Protein AF-W2PT93-F1 (afdb_monomer)

Organism: Phytophthora nicotianae (strain INRA-310) (NCBI:txid761204)

Foldseek 3Di:
DDDDPPPPPPQDQPFVDWDPPDQFIWTWTWGDPPQFIKTFTDTSNFTQWICTRVRAIEGRDPDPPDRYHQDDPDQVAASDWDDDPNFWIWGWHADPVPRDTDTQIAGPDVVVNPDDDDDDPDDDDQPPQPLADGGDDDPNDRNNDDPLLVCLCPDDPPDDDPPHDDDAPPVRHDPPPPDPPPPPPPPDDDD

Mean predicted aligned error: 13.54 Å

Sequence (191 aa):
MVYPPPSRNISIPAVVAGNILQNDDTSITASDNGYDGAIIMRTQNKLAMLISPQQRASVNTESSFAMVTVNSDDTSVPPLRLSYLDSFYFDTAFDAATGNVIFTPSCDYPIRNRSLASVFTKNFNVMNHDGSSVGLHLGGRVVTASATVLNYVDVPVGIAARRKALVLDDGLSMIAEHHRFKQHQRRGTAY

Nearest PDB structures (foldseek):
  1wth-assembly1_A  TM=2.783E-01  e=3.680E-01  Tequatrovirus T4
  1k28-assembly1_A  TM=3.047E-01  e=6.599E-01  Tequatrovirus T4

pLDDT: mean 78.47, std 13.34, range [44.91, 97.19]

Radius of gyration: 33.83 Å; Cα contacts (8 Å, |Δi|>4): 245; chains: 1; bounding box: 72×30×145 Å

Secondary structure (DSSP, 8-state):
-PPPPP-------EEEEE--SSS---EEEEEE-SS-EEEEEEETTEEEEEE-TTS-EEES----S-SEEE--SSTTS-SEEEEETTTEEEEEEE-TTT-PEEEEEEESSTTGGG------SS----TT--SSSSS-EETTEE--S-HHHHTTS---TT---TTSPPPP-TTS-------------------

Structure (mmCIF, N/CA/C/O backbone):
data_AF-W2PT93-F1
#
_entry.id   AF-W2PT93-F1
#
loop_
_atom_site.group_PDB
_atom_site.id
_atom_site.type_symbol
_atom_site.label_atom_id
_atom_site.label_alt_id
_atom_site.label_comp_id
_atom_site.label_asym_id
_atom_site.label_entity_id
_atom_site.label_seq_id
_atom_site.pdbx_PDB_ins_code
_atom_site.Cartn_x
_atom_site.Cartn_y
_atom_site.Cartn_z
_atom_site.occupancy
_atom_site.B_iso_or_equiv
_atom_site.auth_seq_id
_atom_site.auth_comp_id
_atom_site.auth_asym_id
_atom_site.auth_atom_id
_atom_site.pdbx_PDB_model_num
ATOM 1 N N . MET A 1 1 ? 13.702 5.965 -72.012 1.00 50.38 1 MET A N 1
ATOM 2 C CA . MET A 1 1 ? 12.926 5.865 -70.759 1.00 50.38 1 MET A CA 1
ATOM 3 C C . MET A 1 1 ? 13.893 5.442 -69.671 1.00 50.38 1 MET A C 1
ATOM 5 O O . MET A 1 1 ? 14.434 4.349 -69.758 1.00 50.38 1 MET A O 1
ATOM 9 N N . VAL A 1 2 ? 14.222 6.344 -68.747 1.00 54.69 2 VAL A N 1
ATOM 10 C CA . VAL A 1 2 ? 15.145 6.059 -67.638 1.00 54.69 2 VAL A CA 1
ATOM 11 C C . VAL A 1 2 ? 14.337 5.364 -66.545 1.00 54.69 2 VAL A C 1
ATOM 13 O O . VAL A 1 2 ? 13.311 5.889 -66.121 1.00 54.69 2 VAL A O 1
ATOM 16 N N . TYR A 1 3 ? 14.751 4.159 -66.160 1.00 61.00 3 TYR A N 1
ATOM 17 C CA . TYR A 1 3 ? 14.099 3.383 -65.105 1.00 61.00 3 TYR A CA 1
ATOM 18 C C . TYR A 1 3 ? 14.308 4.104 -63.762 1.00 61.00 3 TYR A C 1
ATOM 20 O O . TYR A 1 3 ? 15.451 4.475 -63.472 1.00 61.00 3 TYR A O 1
ATOM 28 N N . PRO A 1 4 ? 13.269 4.339 -62.940 1.00 69.31 4 PRO A N 1
ATOM 29 C CA . PRO A 1 4 ? 13.482 4.908 -61.618 1.00 69.31 4 PRO A CA 1
ATOM 30 C C . PRO A 1 4 ? 14.276 3.902 -60.770 1.00 69.31 4 PRO A C 1
ATOM 32 O O . PRO A 1 4 ? 14.030 2.695 -60.867 1.00 69.31 4 PRO A O 1
ATOM 35 N N . PRO A 1 5 ? 15.246 4.351 -59.956 1.00 65.88 5 PRO A N 1
ATOM 36 C CA . PRO A 1 5 ? 15.952 3.441 -59.071 1.00 65.88 5 PRO A CA 1
ATOM 37 C C . PRO A 1 5 ? 14.940 2.784 -58.116 1.00 65.88 5 PRO A C 1
ATOM 39 O O . PRO A 1 5 ? 14.054 3.474 -57.606 1.00 65.88 5 PRO A O 1
ATOM 42 N N . PRO A 1 6 ? 15.035 1.464 -57.868 1.00 59.59 6 PRO A N 1
ATOM 43 C CA . PRO A 1 6 ? 14.189 0.812 -56.879 1.00 59.59 6 PRO A CA 1
ATOM 44 C C . PRO A 1 6 ? 14.422 1.473 -55.519 1.00 59.59 6 PRO A C 1
ATOM 46 O O . PRO A 1 6 ? 15.572 1.704 -55.135 1.00 59.59 6 PRO A O 1
ATOM 49 N N . SER A 1 7 ? 13.338 1.771 -54.798 1.00 55.62 7 SER A N 1
ATOM 50 C CA . SER A 1 7 ? 13.382 2.259 -53.420 1.00 55.62 7 SER A CA 1
ATOM 51 C C . SER A 1 7 ? 14.044 1.194 -52.549 1.00 55.62 7 SER A C 1
ATOM 53 O O . SER A 1 7 ? 13.406 0.267 -52.049 1.00 55.62 7 SER A O 1
ATOM 55 N N . ARG A 1 8 ? 15.366 1.281 -52.419 1.00 47.00 8 ARG A N 1
ATOM 56 C CA . ARG A 1 8 ? 16.101 0.500 -51.438 1.00 47.00 8 ARG A CA 1
ATOM 57 C C . ARG A 1 8 ? 15.806 1.138 -50.094 1.00 47.00 8 ARG A C 1
ATOM 59 O O . ARG A 1 8 ? 16.365 2.184 -49.781 1.00 47.00 8 ARG A O 1
ATOM 66 N N . ASN A 1 9 ? 14.924 0.511 -49.323 1.00 47.66 9 ASN A N 1
ATOM 67 C CA . ASN A 1 9 ? 14.842 0.765 -47.894 1.00 47.66 9 ASN A CA 1
ATOM 68 C C . ASN A 1 9 ? 16.220 0.430 -47.321 1.00 47.66 9 ASN A C 1
ATOM 70 O O . ASN A 1 9 ? 16.585 -0.740 -47.198 1.00 47.66 9 ASN A O 1
ATOM 74 N N . ILE A 1 10 ? 17.027 1.454 -47.055 1.00 44.91 10 ILE A N 1
ATOM 75 C CA . ILE A 1 10 ? 18.268 1.277 -46.317 1.00 44.91 10 ILE A CA 1
ATOM 76 C C . ILE A 1 10 ? 17.843 1.095 -44.859 1.00 44.91 10 ILE A C 1
ATOM 78 O O . ILE A 1 10 ? 17.641 2.070 -44.143 1.00 44.91 10 ILE A O 1
ATOM 82 N N . SER A 1 11 ? 17.670 -0.153 -44.423 1.00 50.09 11 SER A N 1
ATOM 83 C CA . SER A 1 11 ? 17.644 -0.466 -42.994 1.00 50.09 11 SER A CA 1
ATOM 84 C C . SER A 1 11 ? 19.086 -0.377 -42.503 1.00 50.09 11 SER A C 1
ATOM 86 O O . SER A 1 11 ? 19.840 -1.345 -42.553 1.00 50.09 11 SER A O 1
ATOM 88 N N . ILE A 1 12 ? 19.516 0.830 -42.136 1.00 54.28 12 ILE A N 1
ATOM 89 C CA . ILE A 1 12 ? 20.689 0.983 -41.279 1.00 54.28 12 ILE A CA 1
ATOM 90 C C . ILE A 1 12 ? 20.161 0.649 -39.884 1.00 54.28 12 ILE A C 1
ATOM 92 O O . ILE A 1 12 ? 19.260 1.355 -39.427 1.00 54.28 12 ILE A O 1
ATOM 96 N N . PRO A 1 13 ? 20.651 -0.391 -39.187 1.00 54.59 13 PRO A N 1
ATOM 97 C CA . PRO A 1 13 ? 20.416 -0.468 -37.758 1.00 54.59 13 PRO A CA 1
ATOM 98 C C . PRO A 1 13 ? 21.050 0.799 -37.186 1.00 54.59 13 PRO A C 1
ATOM 100 O O . PRO A 1 13 ? 22.274 0.922 -37.192 1.00 54.59 13 PRO A O 1
ATOM 103 N N . ALA A 1 14 ? 20.252 1.786 -36.776 1.00 60.72 14 ALA A N 1
ATOM 104 C CA . ALA A 1 14 ? 20.777 2.986 -36.144 1.00 60.72 14 ALA A CA 1
ATOM 105 C C . ALA A 1 14 ? 21.179 2.624 -34.706 1.00 60.72 14 ALA A C 1
ATOM 107 O O . ALA A 1 14 ? 20.538 3.010 -33.730 1.00 60.72 14 ALA A O 1
ATOM 108 N N . VAL A 1 15 ? 22.231 1.810 -34.5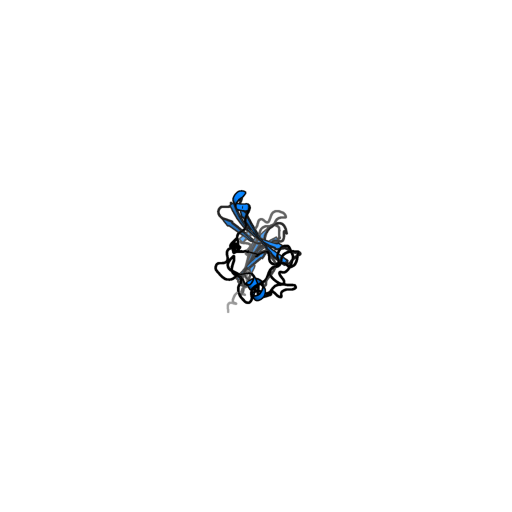79 1.00 62.72 15 VAL A N 1
ATOM 109 C CA . VAL A 1 15 ? 23.019 1.701 -33.354 1.00 62.72 15 VAL A CA 1
ATOM 110 C C . VAL A 1 15 ? 23.755 3.029 -33.247 1.00 62.72 15 VAL A C 1
ATOM 112 O O . VAL A 1 15 ? 24.710 3.282 -33.977 1.00 62.72 15 VAL A O 1
ATOM 115 N N . VAL A 1 16 ? 23.245 3.918 -32.399 1.00 65.88 16 VAL A N 1
ATOM 116 C CA . VAL A 1 16 ? 23.754 5.292 -32.273 1.00 65.88 16 VAL A CA 1
ATOM 117 C C . VAL A 1 16 ? 25.065 5.306 -31.473 1.00 65.88 16 VAL A C 1
ATOM 119 O O . VAL A 1 16 ? 25.931 6.135 -31.734 1.00 65.88 16 VAL A O 1
ATOM 122 N N . ALA A 1 17 ? 25.246 4.351 -30.550 1.00 62.81 17 ALA A N 1
ATOM 123 C CA . ALA A 1 17 ? 26.509 4.048 -29.876 1.00 62.81 17 ALA A CA 1
ATOM 124 C C . ALA A 1 17 ? 26.458 2.643 -29.237 1.00 62.81 17 ALA A C 1
ATOM 126 O O . ALA A 1 17 ? 25.437 2.255 -28.662 1.00 62.81 17 ALA A O 1
ATOM 127 N N . GLY A 1 18 ? 27.560 1.893 -29.307 1.00 58.81 18 GLY A N 1
ATOM 128 C CA . GLY A 1 18 ? 27.730 0.617 -28.608 1.00 58.81 18 GLY A CA 1
ATOM 129 C C . GLY A 1 18 ? 29.209 0.258 -28.478 1.00 58.81 18 GLY A C 1
ATOM 130 O O . GLY A 1 18 ? 29.973 0.436 -29.426 1.00 58.81 18 GLY A O 1
ATOM 131 N N . ASN A 1 19 ? 29.620 -0.218 -27.302 1.00 59.47 19 ASN A N 1
ATOM 132 C CA . ASN A 1 19 ? 30.928 -0.846 -27.134 1.00 59.47 19 ASN A CA 1
ATOM 133 C C . ASN A 1 19 ? 30.785 -2.318 -27.544 1.00 59.47 19 ASN A C 1
ATOM 135 O O . ASN A 1 19 ? 30.071 -3.058 -26.881 1.00 59.47 19 ASN A O 1
ATOM 139 N N . ILE A 1 20 ? 31.415 -2.699 -28.658 1.00 57.56 20 ILE A N 1
ATOM 140 C CA . ILE A 1 20 ? 31.338 -4.044 -29.268 1.00 57.56 20 ILE A CA 1
ATOM 141 C C . ILE A 1 20 ? 32.440 -4.972 -28.699 1.00 57.56 20 ILE A C 1
ATOM 143 O O . ILE A 1 20 ? 32.587 -6.124 -29.104 1.00 57.56 20 ILE A O 1
ATOM 147 N N . LEU A 1 21 ? 33.273 -4.479 -27.774 1.00 59.06 21 LEU A N 1
ATOM 148 C CA . LEU A 1 21 ? 34.365 -5.253 -27.188 1.00 59.06 21 LEU A CA 1
ATOM 149 C C . LEU A 1 21 ? 33.968 -5.843 -25.824 1.00 59.06 21 LEU A C 1
ATOM 151 O O . LEU A 1 21 ? 34.041 -5.166 -24.804 1.00 59.06 21 LEU A O 1
ATOM 155 N N . GLN A 1 22 ? 33.685 -7.152 -25.869 1.00 53.12 22 GLN A N 1
ATOM 156 C CA . GLN A 1 22 ? 33.674 -8.163 -24.797 1.00 53.12 22 GLN A CA 1
ATOM 157 C C . GLN A 1 22 ? 32.457 -8.204 -23.848 1.00 53.12 22 GLN A C 1
ATOM 159 O O . GLN A 1 22 ? 32.363 -7.430 -22.907 1.00 53.12 22 GLN A O 1
ATOM 164 N N . ASN A 1 23 ? 31.624 -9.240 -24.043 1.00 55.03 23 ASN A N 1
ATOM 165 C CA . ASN A 1 23 ? 30.719 -9.935 -23.103 1.00 55.03 23 ASN A CA 1
ATOM 166 C C . ASN A 1 23 ? 29.672 -9.140 -22.287 1.00 55.03 23 ASN A C 1
ATOM 168 O O . ASN A 1 23 ? 28.773 -9.776 -21.742 1.00 55.03 23 ASN A O 1
ATOM 172 N N . ASP A 1 24 ? 29.709 -7.808 -22.265 1.00 55.12 24 ASP A N 1
ATOM 173 C CA . ASP A 1 24 ? 28.814 -6.928 -21.495 1.00 55.12 24 ASP A CA 1
ATOM 174 C C . ASP A 1 24 ? 28.162 -5.840 -22.378 1.00 55.12 24 ASP A C 1
ATOM 176 O O . ASP A 1 24 ? 27.981 -4.690 -21.961 1.00 55.12 24 ASP A O 1
ATOM 180 N N . ASP A 1 25 ? 27.812 -6.190 -23.620 1.00 69.62 25 ASP A N 1
ATOM 181 C CA . ASP A 1 25 ? 27.408 -5.240 -24.663 1.00 69.62 25 ASP A CA 1
ATOM 182 C C . ASP A 1 25 ? 26.272 -4.309 -24.199 1.00 69.62 25 ASP A C 1
ATOM 184 O O . ASP A 1 25 ? 25.106 -4.690 -24.030 1.00 69.62 25 ASP A O 1
ATOM 188 N N . THR A 1 26 ? 26.646 -3.048 -23.984 1.00 78.69 26 THR A N 1
ATOM 189 C CA . THR A 1 26 ? 25.732 -1.935 -23.744 1.00 78.69 26 THR A CA 1
ATOM 190 C C . THR A 1 26 ? 25.486 -1.248 -25.078 1.00 78.69 26 THR A C 1
ATOM 192 O O . THR A 1 26 ? 26.433 -0.854 -25.762 1.00 78.69 26 THR A O 1
ATOM 195 N N . SER A 1 27 ? 24.223 -1.122 -25.476 1.00 80.62 27 SER A N 1
ATOM 196 C CA . SER A 1 27 ? 23.854 -0.556 -26.777 1.00 80.62 27 SER A CA 1
ATOM 197 C C . SER A 1 27 ? 22.654 0.368 -26.661 1.00 80.62 27 SER A C 1
ATOM 199 O O . SER A 1 27 ? 21.740 0.109 -25.880 1.00 80.62 27 SER A O 1
ATOM 201 N N . ILE A 1 28 ? 22.655 1.431 -27.468 1.00 84.19 28 ILE A N 1
ATOM 202 C CA . ILE A 1 28 ? 21.491 2.286 -27.710 1.00 84.19 28 ILE A CA 1
ATOM 203 C C . ILE A 1 28 ? 21.143 2.172 -29.192 1.00 84.19 28 ILE A C 1
ATOM 205 O O . ILE A 1 28 ? 21.944 2.522 -30.060 1.00 84.19 28 ILE A O 1
ATOM 209 N N . THR A 1 29 ? 19.946 1.672 -29.481 1.00 81.81 29 THR A N 1
ATOM 210 C CA . THR A 1 29 ? 19.442 1.469 -30.840 1.00 81.81 29 THR A CA 1
ATOM 211 C C . THR A 1 29 ? 18.158 2.256 -31.023 1.00 81.81 29 THR A C 1
ATOM 213 O O . THR A 1 29 ? 17.208 2.065 -30.268 1.00 81.81 29 THR A O 1
ATOM 216 N N . ALA A 1 30 ? 18.106 3.107 -32.042 1.00 82.81 30 ALA A N 1
ATOM 217 C CA . ALA A 1 30 ? 16.841 3.584 -32.579 1.00 82.81 30 ALA A CA 1
ATOM 218 C C . ALA A 1 30 ? 16.461 2.659 -33.743 1.00 82.81 30 ALA A C 1
ATOM 220 O O . ALA A 1 30 ? 17.215 2.510 -34.702 1.00 82.81 30 ALA A O 1
ATOM 221 N N . SER A 1 31 ? 15.329 1.976 -33.641 1.00 79.00 31 SER A N 1
ATOM 222 C CA . SER A 1 31 ? 14.779 1.160 -34.721 1.00 79.00 31 SER A CA 1
ATOM 223 C C . SER A 1 31 ? 13.617 1.924 -35.318 1.00 79.00 31 SER A C 1
ATOM 225 O O . SER A 1 31 ? 12.713 2.298 -34.589 1.00 79.00 31 SER A O 1
ATOM 227 N N . ASP A 1 32 ? 13.636 2.156 -36.621 1.00 75.94 32 ASP A N 1
ATOM 228 C CA . ASP A 1 32 ? 12.493 2.676 -37.364 1.00 75.94 32 ASP A CA 1
ATOM 229 C C . ASP A 1 32 ? 12.104 1.626 -38.406 1.00 75.94 32 ASP A C 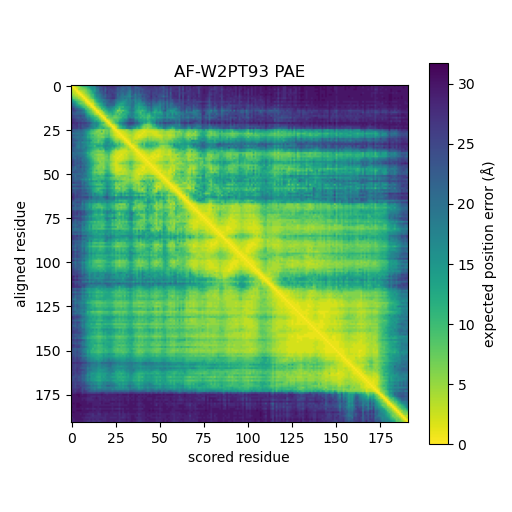1
ATOM 231 O O . ASP A 1 32 ? 12.926 1.247 -39.244 1.00 75.94 32 ASP A O 1
ATOM 235 N N . ASN A 1 33 ? 10.875 1.114 -38.316 1.00 70.75 33 ASN A N 1
ATOM 236 C CA . ASN A 1 33 ? 10.343 0.126 -39.257 1.00 70.75 33 ASN A CA 1
ATOM 237 C C . ASN A 1 33 ? 9.315 0.743 -40.226 1.00 70.75 33 ASN A C 1
ATOM 239 O O . ASN A 1 33 ? 8.538 0.020 -40.848 1.00 70.75 33 ASN A O 1
ATOM 243 N N . GLY A 1 34 ? 9.299 2.074 -40.365 1.00 68.56 34 GLY A N 1
ATOM 244 C CA . GLY A 1 34 ? 8.543 2.824 -41.372 1.00 68.56 34 GLY A CA 1
ATOM 245 C C . GLY A 1 34 ? 7.150 3.293 -40.942 1.00 68.56 34 GLY A C 1
ATOM 246 O O . GLY A 1 34 ? 6.663 4.283 -41.481 1.00 68.56 34 GLY A O 1
ATOM 247 N N . TYR A 1 35 ? 6.520 2.621 -39.974 1.00 59.16 35 TYR A N 1
ATOM 248 C CA . TYR A 1 35 ? 5.253 3.057 -39.358 1.00 59.16 35 TYR A CA 1
ATOM 249 C C . TYR A 1 35 ? 5.395 3.358 -37.873 1.00 59.16 35 TYR A C 1
ATOM 251 O O . TYR A 1 35 ? 4.762 4.285 -37.380 1.00 59.16 35 TYR A O 1
ATOM 259 N N . ASP A 1 36 ? 6.272 2.622 -37.198 1.00 66.75 36 ASP A N 1
ATOM 260 C CA . ASP A 1 36 ? 6.572 2.825 -35.800 1.00 66.75 36 ASP A CA 1
ATOM 261 C C . ASP A 1 36 ? 8.074 2.683 -35.544 1.00 66.75 36 ASP A C 1
ATOM 263 O O . ASP A 1 36 ? 8.754 1.853 -36.164 1.00 66.75 36 ASP A O 1
ATOM 267 N N . GLY A 1 37 ? 8.568 3.463 -34.582 1.00 73.50 37 GLY A N 1
ATOM 268 C CA . GLY A 1 37 ? 9.952 3.424 -34.137 1.00 73.50 37 GLY A CA 1
ATOM 269 C C . GLY A 1 37 ? 10.092 3.067 -32.659 1.00 73.50 37 GLY A C 1
ATOM 270 O O . GLY A 1 37 ? 9.247 3.418 -31.839 1.00 73.50 37 GLY A O 1
ATOM 271 N N . ALA A 1 38 ? 11.174 2.372 -32.320 1.00 79.81 38 ALA A N 1
ATOM 272 C CA . ALA A 1 38 ? 11.572 2.061 -30.958 1.00 79.81 38 ALA A CA 1
ATOM 273 C C . ALA A 1 38 ? 12.896 2.745 -30.609 1.00 79.81 38 ALA A C 1
ATOM 275 O O . ALA A 1 38 ? 13.795 2.810 -31.444 1.00 79.81 38 ALA A O 1
ATOM 276 N N . ILE A 1 39 ? 13.068 3.153 -29.357 1.00 85.06 39 ILE A N 1
ATOM 277 C CA . ILE A 1 39 ? 14.395 3.404 -28.780 1.00 85.06 39 ILE A CA 1
ATOM 278 C C . ILE A 1 39 ? 14.657 2.298 -27.770 1.00 85.06 39 ILE A C 1
ATOM 280 O O . ILE A 1 39 ? 13.852 2.075 -26.873 1.00 85.06 39 ILE A O 1
ATOM 284 N N . ILE A 1 40 ? 15.774 1.599 -27.918 1.00 82.19 40 ILE A N 1
ATOM 285 C CA . ILE A 1 40 ? 16.136 0.439 -27.110 1.00 82.19 40 ILE A CA 1
ATOM 286 C C . ILE A 1 40 ? 17.498 0.706 -26.491 1.00 82.19 40 ILE A C 1
ATOM 288 O O . ILE A 1 40 ? 18.454 0.987 -27.209 1.00 82.19 40 ILE A O 1
ATOM 292 N N . MET A 1 41 ? 17.594 0.577 -25.174 1.00 84.38 41 MET A N 1
ATOM 293 C CA . MET A 1 41 ? 18.847 0.580 -24.435 1.00 84.38 41 MET A CA 1
ATOM 294 C C . MET A 1 41 ? 19.021 -0.765 -23.745 1.00 84.38 41 MET A C 1
ATOM 296 O O . MET A 1 41 ? 18.123 -1.235 -23.041 1.00 84.38 41 MET A O 1
ATOM 300 N N . ARG A 1 42 ? 20.180 -1.382 -23.941 1.00 80.62 42 ARG A N 1
ATOM 301 C CA . ARG A 1 42 ? 20.573 -2.621 -23.267 1.00 80.62 42 ARG A CA 1
ATOM 302 C C . ARG A 1 42 ? 21.830 -2.386 -22.454 1.00 80.62 42 ARG A C 1
ATOM 304 O O . ARG A 1 42 ? 22.677 -1.612 -22.883 1.00 80.62 42 ARG A O 1
ATOM 311 N N . THR A 1 43 ? 21.957 -3.090 -21.339 1.00 83.25 43 THR A N 1
ATOM 312 C CA . THR A 1 43 ? 23.171 -3.171 -20.516 1.00 83.25 43 THR A CA 1
ATOM 313 C C . THR A 1 43 ? 23.421 -4.641 -20.221 1.00 83.25 43 THR A C 1
ATOM 315 O O . THR A 1 43 ? 22.491 -5.323 -19.789 1.00 83.25 43 THR A O 1
ATOM 318 N N . GLN A 1 44 ? 24.631 -5.150 -20.464 1.00 81.00 44 GLN A N 1
ATOM 319 C CA . GLN A 1 44 ? 24.949 -6.573 -20.254 1.00 81.00 44 GLN A CA 1
ATOM 320 C C . GLN A 1 44 ? 23.955 -7.517 -20.966 1.00 81.00 44 GLN A C 1
ATOM 322 O O . GLN A 1 44 ? 23.490 -8.503 -20.397 1.00 81.00 44 GLN A O 1
ATOM 327 N N . ASN A 1 45 ? 23.547 -7.171 -22.194 1.00 74.62 45 ASN A N 1
ATOM 328 C CA . ASN A 1 45 ? 22.508 -7.862 -22.976 1.00 74.62 45 ASN A CA 1
ATOM 329 C C . ASN A 1 45 ? 21.078 -7.891 -22.387 1.00 74.62 45 ASN A C 1
ATOM 331 O O . ASN A 1 45 ? 20.155 -8.327 -23.084 1.00 74.62 45 ASN A O 1
ATOM 335 N N . LYS A 1 46 ? 20.848 -7.366 -21.178 1.00 77.50 46 LYS A N 1
ATOM 336 C CA . LYS A 1 46 ? 19.513 -7.195 -20.585 1.00 77.50 46 LYS A CA 1
ATOM 337 C C . LYS A 1 46 ? 18.864 -5.889 -21.039 1.00 77.50 46 LYS A C 1
ATOM 339 O O . LYS A 1 46 ? 19.554 -4.915 -21.347 1.00 77.50 46 LYS A O 1
ATOM 344 N N . LEU A 1 47 ? 17.533 -5.865 -21.103 1.00 77.81 47 LEU A N 1
ATOM 345 C CA . LEU A 1 47 ? 16.785 -4.660 -21.450 1.00 77.81 47 LEU A CA 1
ATOM 346 C C . LEU A 1 47 ? 16.856 -3.651 -20.298 1.00 77.81 47 LEU A C 1
ATOM 348 O O . LEU A 1 47 ? 16.303 -3.892 -19.234 1.00 77.81 47 LEU A O 1
ATOM 352 N N . ALA A 1 48 ? 17.483 -2.501 -20.533 1.00 80.56 48 ALA A N 1
ATOM 353 C CA . ALA A 1 48 ? 17.514 -1.412 -19.563 1.00 80.56 48 ALA A CA 1
ATOM 354 C C . ALA A 1 48 ? 16.338 -0.453 -19.786 1.00 80.56 48 ALA A C 1
ATOM 356 O O . ALA A 1 48 ? 15.626 -0.121 -18.844 1.00 80.56 48 ALA A O 1
ATOM 357 N N . MET A 1 49 ? 16.093 -0.049 -21.037 1.00 84.00 49 MET A N 1
ATOM 358 C CA . MET A 1 49 ? 15.015 0.876 -21.398 1.00 84.00 49 MET A CA 1
ATOM 359 C C . MET A 1 49 ? 14.476 0.583 -22.802 1.00 84.00 49 MET A C 1
ATOM 361 O O . MET A 1 49 ? 15.244 0.384 -23.738 1.00 84.00 49 MET A O 1
ATOM 365 N N . LEU A 1 50 ? 13.156 0.600 -22.965 1.00 77.75 50 LEU A N 1
ATOM 366 C CA . LEU A 1 50 ? 12.454 0.503 -24.242 1.00 77.75 50 LEU A CA 1
ATOM 367 C C . LEU A 1 50 ? 11.434 1.636 -24.334 1.00 77.75 50 LEU A C 1
ATOM 369 O O . LEU A 1 50 ? 10.487 1.676 -23.555 1.00 77.75 50 LEU A O 1
ATOM 373 N N . ILE A 1 51 ? 11.580 2.513 -25.321 1.00 81.94 51 ILE A N 1
ATOM 374 C CA . ILE A 1 51 ? 10.465 3.308 -25.832 1.00 81.94 51 ILE A CA 1
ATOM 375 C C . ILE A 1 51 ? 9.925 2.540 -27.023 1.00 81.94 51 ILE A C 1
ATOM 377 O O . ILE A 1 51 ? 10.607 2.417 -28.034 1.00 81.94 51 ILE A O 1
ATOM 381 N N . SER A 1 52 ? 8.740 1.967 -26.879 1.00 77.62 52 SER A N 1
ATOM 382 C CA . SER A 1 52 ? 8.124 1.169 -27.936 1.00 77.62 52 SER A CA 1
ATOM 383 C C . SER A 1 52 ? 7.493 2.047 -29.027 1.00 77.62 52 SER A C 1
ATOM 385 O O . SER A 1 52 ? 7.108 3.188 -28.751 1.00 77.62 52 SER A O 1
ATOM 387 N N . PRO A 1 53 ? 7.281 1.472 -30.221 1.00 73.94 53 PRO A N 1
ATOM 388 C CA . PRO A 1 53 ? 6.342 1.923 -31.244 1.00 73.94 53 PRO A CA 1
ATOM 389 C C . PRO A 1 53 ? 5.070 2.618 -30.751 1.00 73.94 53 PRO A C 1
ATOM 391 O O . PRO A 1 53 ? 4.669 3.653 -31.270 1.00 73.94 53 PRO A O 1
ATOM 394 N N . GLN A 1 54 ? 4.455 2.094 -29.692 1.00 76.88 54 GLN A N 1
ATOM 395 C CA . GLN A 1 54 ? 3.202 2.607 -29.143 1.00 76.88 54 GLN A CA 1
ATOM 396 C C . GLN A 1 54 ? 3.405 3.735 -28.112 1.00 76.88 54 GLN A C 1
ATOM 398 O O . GLN A 1 54 ? 2.537 3.945 -27.264 1.00 76.88 54 GLN A O 1
ATOM 403 N N . GLN A 1 55 ? 4.548 4.434 -28.152 1.00 66.06 55 GLN A N 1
ATOM 404 C CA . GLN A 1 55 ? 4.933 5.520 -27.236 1.00 66.06 55 GLN A CA 1
ATOM 405 C C . GLN A 1 55 ? 4.976 5.110 -25.753 1.00 66.06 55 GLN A C 1
ATOM 407 O O . GLN A 1 55 ? 4.719 5.920 -24.863 1.00 66.06 55 GLN A O 1
ATOM 412 N N . ARG A 1 56 ? 5.295 3.844 -25.464 1.00 74.62 56 ARG A N 1
ATOM 413 C CA . ARG A 1 56 ? 5.351 3.313 -24.086 1.00 74.62 56 ARG A CA 1
ATOM 414 C C . ARG A 1 56 ? 6.786 3.234 -23.609 1.00 74.62 56 ARG A C 1
ATOM 416 O O . ARG A 1 56 ? 7.610 2.702 -24.349 1.00 74.62 56 ARG A O 1
ATOM 423 N N . ALA A 1 57 ? 7.061 3.702 -22.396 1.00 79.38 57 ALA A N 1
ATOM 424 C CA . ALA A 1 57 ? 8.391 3.694 -21.792 1.00 79.38 57 ALA A CA 1
ATOM 425 C C . ALA A 1 57 ? 8.491 2.583 -20.739 1.00 79.38 57 ALA A C 1
ATOM 427 O O . ALA A 1 57 ? 7.925 2.672 -19.653 1.00 79.38 57 ALA A O 1
ATOM 428 N N . SER A 1 58 ? 9.202 1.516 -21.072 1.00 72.19 58 SER A N 1
ATOM 429 C CA . SER A 1 58 ? 9.475 0.394 -20.176 1.00 72.19 58 SER A CA 1
ATOM 430 C C . SER A 1 58 ? 10.925 0.457 -19.709 1.00 72.19 58 SER A C 1
ATOM 432 O O . SER A 1 58 ? 11.818 0.702 -20.515 1.00 72.19 58 SER A O 1
ATOM 434 N N . VAL A 1 59 ? 11.168 0.245 -18.419 1.00 78.31 59 VAL A N 1
ATOM 435 C CA . VAL A 1 59 ? 12.498 0.165 -17.807 1.00 78.31 59 VAL A CA 1
ATOM 436 C C . VAL A 1 59 ? 12.587 -1.171 -17.080 1.00 78.31 59 VAL A C 1
ATOM 438 O O . VAL A 1 59 ? 11.744 -1.475 -16.234 1.00 78.31 59 VAL A O 1
ATOM 441 N N . ASN A 1 60 ? 13.591 -1.969 -17.446 1.00 73.62 60 ASN A N 1
ATOM 442 C CA . ASN A 1 60 ? 13.854 -3.297 -16.883 1.00 73.62 60 ASN A CA 1
ATOM 443 C C . ASN A 1 60 ? 12.668 -4.298 -16.959 1.00 73.62 60 ASN A C 1
ATOM 445 O O . ASN A 1 60 ? 12.419 -5.069 -16.032 1.00 73.62 60 ASN A O 1
ATOM 449 N N . THR A 1 61 ? 11.873 -4.273 -18.037 1.00 68.94 61 THR A N 1
ATOM 450 C CA . THR A 1 61 ? 10.713 -5.173 -18.233 1.00 68.94 61 THR A CA 1
ATOM 451 C C . THR A 1 61 ? 10.353 -5.380 -19.701 1.00 68.94 61 THR A C 1
ATOM 453 O O . THR A 1 61 ? 10.406 -4.444 -20.496 1.00 68.94 61 THR A O 1
ATOM 456 N N . GLU A 1 62 ? 9.918 -6.598 -20.037 1.00 65.56 62 GLU A N 1
ATOM 457 C CA . GLU A 1 62 ? 9.414 -6.987 -21.364 1.00 65.56 62 GLU A CA 1
ATOM 458 C C . GLU A 1 62 ? 7.893 -6.765 -21.552 1.00 65.56 62 GLU A C 1
ATOM 460 O O . GLU A 1 62 ? 7.355 -7.055 -22.623 1.00 65.56 62 GLU A O 1
ATOM 465 N N . SER A 1 63 ? 7.163 -6.297 -20.529 1.00 66.00 63 SER A N 1
ATOM 466 C CA . SER A 1 63 ? 5.696 -6.190 -20.594 1.00 66.00 63 SER A CA 1
ATOM 467 C C . SER A 1 63 ? 5.242 -5.109 -21.575 1.00 66.00 63 SER A C 1
ATOM 469 O O . SER A 1 63 ? 5.453 -3.918 -21.362 1.00 66.00 63 SER A O 1
ATOM 471 N N . SER A 1 64 ? 4.546 -5.513 -22.639 1.00 59.19 64 SER A N 1
ATOM 472 C CA . SER A 1 64 ? 4.116 -4.598 -23.699 1.00 59.19 64 SER A CA 1
ATOM 473 C C . SER A 1 64 ? 2.799 -3.880 -23.412 1.00 59.19 64 SER A C 1
ATOM 475 O O . SER A 1 64 ? 2.402 -3.047 -24.220 1.00 59.19 64 SER A O 1
ATOM 477 N N . PHE A 1 65 ? 2.100 -4.164 -22.306 1.00 67.00 65 PHE A N 1
ATOM 478 C CA . PHE A 1 65 ? 0.707 -3.730 -22.103 1.00 67.00 65 PHE A CA 1
ATOM 479 C C . PHE A 1 65 ? 0.520 -2.420 -21.321 1.00 67.00 65 PHE A C 1
ATOM 481 O O . PHE A 1 65 ? -0.564 -1.841 -21.392 1.00 67.00 65 PHE A O 1
ATOM 488 N N . ALA A 1 66 ? 1.537 -1.917 -20.617 1.00 63.25 66 ALA A N 1
ATOM 489 C CA . ALA A 1 66 ? 1.432 -0.707 -19.796 1.00 63.25 66 ALA A CA 1
ATOM 490 C C . ALA A 1 66 ? 2.168 0.496 -20.419 1.00 63.25 66 ALA A C 1
ATOM 492 O O . ALA A 1 66 ? 3.146 0.340 -21.142 1.00 63.25 66 ALA A O 1
ATOM 493 N N . MET A 1 67 ? 1.666 1.714 -20.170 1.00 65.25 67 MET A N 1
ATOM 494 C CA . MET A 1 67 ? 2.216 2.952 -20.758 1.00 65.25 67 MET A CA 1
ATOM 495 C C . MET A 1 67 ? 3.587 3.324 -20.179 1.00 65.25 67 MET A C 1
ATOM 497 O O . MET A 1 67 ? 4.466 3.778 -20.908 1.00 65.25 67 MET A O 1
ATOM 501 N N . VAL A 1 68 ? 3.764 3.103 -18.874 1.00 79.44 68 VAL A N 1
ATOM 502 C CA . VAL A 1 68 ? 5.051 3.163 -18.184 1.00 79.44 68 VAL A CA 1
ATOM 503 C C . VAL A 1 68 ? 5.151 1.924 -17.312 1.00 79.44 68 VAL A C 1
ATOM 505 O O . VAL A 1 68 ? 4.246 1.649 -16.525 1.00 79.44 68 VAL A O 1
ATOM 508 N N . THR A 1 69 ? 6.217 1.151 -17.463 1.00 75.25 69 THR A N 1
ATOM 509 C CA . THR A 1 69 ? 6.498 0.019 -16.576 1.00 75.25 69 THR A CA 1
ATOM 510 C C . THR A 1 69 ? 7.909 0.173 -16.070 1.00 75.25 69 THR A C 1
ATOM 512 O O . THR A 1 69 ? 8.853 0.129 -16.851 1.00 75.25 69 THR A O 1
ATOM 515 N N . VAL A 1 70 ? 8.040 0.387 -14.766 1.00 80.94 70 VAL A N 1
ATOM 516 C CA . VAL A 1 70 ? 9.326 0.320 -14.082 1.00 80.94 70 VAL A CA 1
ATOM 517 C C . VAL A 1 70 ? 9.295 -0.953 -13.264 1.00 80.94 70 VAL A C 1
ATOM 519 O O . VAL A 1 70 ? 8.361 -1.178 -12.494 1.00 80.94 70 VAL A O 1
ATOM 522 N N . ASN A 1 71 ? 10.258 -1.821 -13.511 1.00 79.12 71 ASN A N 1
ATOM 523 C CA . ASN A 1 71 ? 10.329 -3.135 -12.904 1.00 79.12 71 ASN A CA 1
ATOM 524 C C . ASN A 1 71 ? 11.722 -3.353 -12.315 1.00 79.12 71 ASN A C 1
ATOM 526 O O . ASN A 1 71 ? 12.676 -2.656 -12.656 1.00 79.12 71 ASN A O 1
ATOM 530 N N . SER A 1 72 ? 11.831 -4.340 -11.437 1.00 80.38 72 SER A N 1
ATOM 531 C CA . SER A 1 72 ? 13.108 -4.871 -10.989 1.00 80.38 72 SER A CA 1
ATOM 532 C C . SER A 1 72 ? 13.091 -6.382 -11.183 1.00 80.38 72 SER A C 1
ATOM 534 O O . SER A 1 72 ? 12.173 -7.051 -10.713 1.00 80.38 72 SER A O 1
ATOM 536 N N . ASP A 1 73 ? 14.087 -6.920 -11.882 1.00 76.75 73 ASP A N 1
ATOM 537 C CA . ASP A 1 73 ? 14.370 -8.358 -11.948 1.00 76.75 73 ASP A CA 1
ATOM 538 C C . ASP A 1 73 ? 15.121 -8.861 -10.696 1.00 76.75 73 ASP A C 1
ATOM 540 O O . ASP A 1 73 ? 15.377 -10.058 -10.566 1.00 76.75 73 ASP A O 1
ATOM 544 N N . ASP A 1 74 ? 15.427 -7.960 -9.756 1.00 78.62 74 ASP A N 1
ATOM 545 C CA . ASP A 1 74 ? 16.020 -8.239 -8.449 1.00 78.62 74 ASP A CA 1
ATOM 546 C C . ASP A 1 74 ? 15.009 -7.947 -7.328 1.00 78.62 74 ASP A C 1
ATOM 548 O O . ASP A 1 74 ? 14.526 -6.821 -7.175 1.00 78.62 74 ASP A O 1
ATOM 552 N N . THR A 1 75 ? 14.726 -8.953 -6.498 1.00 76.38 75 THR A N 1
ATOM 553 C CA . THR A 1 75 ? 13.812 -8.859 -5.346 1.00 76.38 75 THR A CA 1
ATOM 554 C C . THR A 1 75 ? 14.292 -7.910 -4.245 1.00 76.38 75 THR A C 1
ATOM 556 O O . THR A 1 75 ? 13.526 -7.574 -3.345 1.00 76.38 75 THR A O 1
ATOM 559 N N . SER A 1 76 ? 15.559 -7.502 -4.286 1.00 81.25 76 SER A N 1
ATOM 560 C CA . SER A 1 76 ? 16.205 -6.630 -3.300 1.00 81.25 76 SER A CA 1
ATOM 561 C C . SER A 1 76 ? 16.151 -5.153 -3.692 1.00 81.25 76 SER A C 1
ATOM 563 O O . SER A 1 76 ? 16.487 -4.290 -2.880 1.00 81.25 76 SER A O 1
ATOM 565 N N . VAL A 1 77 ? 15.751 -4.850 -4.931 1.00 81.75 77 VAL A N 1
ATOM 566 C CA . VAL A 1 77 ? 15.732 -3.493 -5.484 1.00 81.75 77 VAL A CA 1
ATOM 567 C C . VAL A 1 77 ? 14.284 -3.082 -5.761 1.00 81.75 77 VAL A C 1
ATOM 569 O O . VAL A 1 77 ? 13.586 -3.765 -6.512 1.00 81.75 77 VAL A O 1
ATOM 572 N N . PRO A 1 78 ? 13.793 -1.975 -5.174 1.00 85.94 78 PRO A N 1
ATOM 573 C CA . PRO A 1 78 ? 12.445 -1.508 -5.450 1.00 85.94 78 PRO A CA 1
ATOM 574 C C . PRO A 1 78 ? 12.349 -1.024 -6.906 1.00 85.94 78 PRO A C 1
ATOM 576 O O . PRO A 1 78 ? 13.230 -0.294 -7.364 1.00 85.94 78 PRO A O 1
ATOM 579 N N . PRO A 1 79 ? 11.272 -1.363 -7.636 1.00 86.88 79 PRO A N 1
ATOM 580 C CA . PRO A 1 79 ? 11.065 -0.897 -9.004 1.00 86.88 79 PRO A CA 1
ATOM 581 C C . PRO A 1 79 ? 10.978 0.629 -9.119 1.00 86.88 79 PRO A C 1
ATOM 583 O O . PRO A 1 79 ? 11.255 1.166 -10.180 1.00 86.88 79 PRO A O 1
ATOM 586 N N . LEU A 1 80 ? 10.610 1.360 -8.063 1.00 89.69 80 LEU A N 1
ATOM 587 C CA . LEU A 1 80 ? 10.609 2.822 -8.075 1.00 89.69 80 LEU A CA 1
ATOM 588 C C . LEU A 1 80 ? 11.162 3.359 -6.757 1.00 89.69 80 LEU A C 1
ATOM 590 O O . LEU A 1 80 ? 10.630 3.058 -5.688 1.00 89.69 80 LEU A O 1
ATOM 594 N N . ARG A 1 81 ? 12.186 4.208 -6.871 1.00 87.88 81 ARG A N 1
ATOM 595 C CA . ARG A 1 81 ? 12.729 5.037 -5.796 1.00 87.88 81 ARG A CA 1
ATOM 596 C C . ARG A 1 81 ? 12.600 6.500 -6.189 1.00 87.88 81 ARG A C 1
ATOM 598 O O . ARG A 1 81 ? 13.149 6.922 -7.204 1.00 87.88 81 ARG A O 1
ATOM 605 N N . LEU A 1 82 ? 11.905 7.280 -5.372 1.00 88.38 82 LEU A N 1
ATOM 606 C CA . LEU A 1 82 ? 11.938 8.740 -5.440 1.00 88.38 82 LEU A CA 1
ATOM 607 C C . LEU A 1 82 ? 12.858 9.245 -4.336 1.00 88.38 82 LEU A C 1
ATOM 609 O O . LEU A 1 82 ? 12.733 8.786 -3.203 1.00 88.38 82 LEU A O 1
ATOM 613 N N . SER A 1 83 ? 13.755 10.183 -4.636 1.00 88.75 83 SER A N 1
ATOM 614 C CA . SER A 1 83 ? 14.611 10.795 -3.622 1.00 88.75 83 SER A CA 1
ATOM 615 C C . SER A 1 83 ? 14.495 12.315 -3.582 1.00 88.75 83 SER A C 1
ATOM 617 O O . SER A 1 83 ? 14.141 12.967 -4.565 1.00 88.75 83 SER A O 1
ATOM 619 N N . TYR A 1 84 ? 14.796 12.891 -2.421 1.00 84.81 84 TYR A N 1
ATOM 620 C CA . TYR A 1 84 ? 15.008 14.323 -2.252 1.00 84.81 84 TYR A CA 1
ATOM 621 C C . TYR A 1 84 ? 16.314 14.553 -1.497 1.00 84.81 84 TYR A C 1
ATOM 623 O O . TYR A 1 84 ? 16.518 13.988 -0.417 1.00 84.81 84 TYR A O 1
ATOM 631 N N . LEU A 1 85 ? 17.188 15.379 -2.084 1.00 86.94 85 LEU A N 1
ATOM 632 C CA . LEU A 1 85 ? 18.525 15.697 -1.564 1.00 86.94 85 LEU A CA 1
ATOM 633 C C . LEU A 1 85 ? 19.378 14.457 -1.247 1.00 86.94 85 LEU A C 1
ATOM 635 O O . LEU A 1 85 ? 20.178 14.505 -0.321 1.00 86.94 85 LEU A O 1
ATOM 639 N N . ASP A 1 86 ? 19.155 13.344 -1.952 1.00 82.00 86 ASP A N 1
ATOM 640 C CA . ASP A 1 86 ? 19.865 12.073 -1.739 1.00 82.00 86 ASP A CA 1
ATOM 641 C C . ASP A 1 86 ? 19.908 11.634 -0.268 1.00 82.00 86 ASP A C 1
ATOM 643 O O . ASP A 1 86 ? 20.888 11.089 0.223 1.00 82.00 86 ASP A O 1
ATOM 647 N N . SER A 1 87 ? 18.855 11.952 0.481 1.00 83.44 87 SER A N 1
ATOM 648 C CA . SER A 1 87 ? 18.778 11.651 1.914 1.00 83.44 87 SER A CA 1
ATOM 649 C C . SER A 1 87 ? 17.384 11.271 2.360 1.00 83.44 87 SER A C 1
ATOM 651 O O . SER A 1 87 ? 17.234 10.702 3.434 1.00 83.44 87 SER A O 1
ATOM 653 N N . PHE A 1 88 ? 16.364 11.603 1.575 1.00 85.44 88 PHE A N 1
ATOM 654 C CA . PHE A 1 88 ? 15.001 11.133 1.760 1.00 85.44 88 PHE A CA 1
ATOM 655 C C . PHE A 1 88 ? 14.660 10.253 0.580 1.00 85.44 88 PHE A C 1
ATOM 657 O O . PHE A 1 88 ? 14.819 10.695 -0.552 1.00 85.44 88 PHE A O 1
ATOM 664 N N . TYR A 1 89 ? 14.180 9.049 0.850 1.00 88.06 89 TYR A N 1
ATOM 665 C CA . TYR A 1 89 ? 13.821 8.066 -0.155 1.00 88.06 89 TYR A CA 1
ATOM 666 C C . TYR A 1 89 ? 12.376 7.642 0.052 1.00 88.06 89 TYR A C 1
ATOM 668 O O . TYR A 1 89 ? 11.906 7.526 1.183 1.00 88.06 89 TYR A O 1
ATOM 676 N N . PHE A 1 90 ? 11.675 7.399 -1.042 1.00 88.94 90 PHE A N 1
ATOM 677 C CA . PHE A 1 90 ? 10.386 6.738 -1.065 1.00 88.94 90 PHE A CA 1
ATOM 678 C C . PHE A 1 90 ? 10.476 5.583 -2.044 1.00 88.94 90 PHE A C 1
ATOM 680 O O . PHE A 1 90 ? 10.516 5.790 -3.259 1.00 88.94 90 PHE A O 1
ATOM 687 N N . ASP A 1 91 ? 10.522 4.384 -1.480 1.00 89.94 91 ASP A N 1
ATOM 688 C CA . ASP A 1 91 ? 10.573 3.150 -2.239 1.00 89.94 91 ASP A CA 1
ATOM 689 C C . ASP A 1 91 ? 9.184 2.544 -2.340 1.00 89.94 91 ASP A C 1
ATOM 691 O O . ASP A 1 91 ? 8.468 2.423 -1.341 1.00 89.94 91 ASP A O 1
ATOM 695 N N . THR A 1 92 ? 8.816 2.139 -3.550 1.00 90.62 92 THR A N 1
ATOM 696 C CA . THR A 1 92 ? 7.639 1.302 -3.773 1.00 90.62 92 THR A CA 1
ATOM 697 C C . THR A 1 92 ? 8.095 -0.056 -4.263 1.00 90.62 92 THR A C 1
ATOM 699 O O . THR A 1 92 ? 8.759 -0.139 -5.298 1.00 90.62 92 THR A O 1
ATOM 702 N N . ALA A 1 93 ? 7.719 -1.105 -3.544 1.00 90.25 93 ALA A N 1
ATOM 703 C CA . ALA A 1 93 ? 7.980 -2.486 -3.918 1.00 90.25 93 ALA A CA 1
ATOM 704 C C . ALA A 1 93 ? 6.691 -3.304 -3.903 1.00 90.25 93 ALA A C 1
ATOM 706 O O . ALA A 1 93 ? 5.692 -2.915 -3.297 1.00 90.25 93 ALA A O 1
ATOM 707 N N . PHE A 1 94 ? 6.730 -4.450 -4.569 1.00 87.50 94 PHE A N 1
ATOM 708 C CA . PHE A 1 94 ? 5.667 -5.440 -4.519 1.00 87.50 94 PHE A CA 1
ATOM 709 C C . PHE A 1 94 ? 6.227 -6.697 -3.868 1.00 87.50 94 PHE A C 1
ATOM 711 O O . PHE A 1 94 ? 7.268 -7.204 -4.284 1.00 87.50 94 PHE A O 1
ATOM 718 N N . ASP A 1 95 ? 5.548 -7.196 -2.844 1.00 86.00 95 ASP A N 1
ATOM 719 C CA . ASP A 1 95 ? 5.858 -8.504 -2.285 1.00 86.00 95 ASP A CA 1
ATOM 720 C C . ASP A 1 95 ? 5.346 -9.577 -3.251 1.00 86.00 95 ASP A C 1
ATOM 722 O O . ASP A 1 95 ? 4.140 -9.736 -3.437 1.00 86.00 95 ASP A O 1
ATOM 726 N N . ALA A 1 96 ? 6.265 -10.313 -3.874 1.00 82.38 96 ALA A N 1
ATOM 727 C CA . ALA A 1 96 ? 5.930 -11.341 -4.853 1.00 82.38 96 ALA A CA 1
ATOM 728 C C . ALA A 1 96 ? 5.112 -12.509 -4.264 1.00 82.38 96 ALA A C 1
ATOM 730 O O . ALA A 1 96 ? 4.406 -13.186 -5.007 1.00 82.38 96 ALA A O 1
ATOM 731 N N . ALA A 1 97 ? 5.189 -12.751 -2.951 1.00 85.81 97 ALA A N 1
ATOM 732 C CA . ALA A 1 97 ? 4.460 -13.828 -2.286 1.00 85.81 97 ALA A CA 1
ATOM 733 C C . ALA A 1 97 ? 3.041 -13.409 -1.885 1.00 85.81 97 ALA A C 1
ATOM 735 O O . ALA A 1 97 ? 2.116 -14.217 -1.962 1.00 85.81 97 ALA A O 1
ATOM 736 N N . THR A 1 98 ? 2.863 -12.161 -1.446 1.00 84.44 98 THR A N 1
ATOM 737 C CA . THR A 1 98 ? 1.571 -11.684 -0.924 1.00 84.44 98 THR A CA 1
ATOM 738 C C . THR A 1 98 ? 0.812 -10.772 -1.887 1.00 84.44 98 THR A C 1
ATOM 740 O O . THR A 1 98 ? -0.371 -10.515 -1.676 1.00 84.44 98 THR A O 1
ATOM 743 N N . GLY A 1 99 ? 1.464 -10.276 -2.942 1.00 85.00 99 GLY A N 1
ATOM 744 C CA . GLY A 1 99 ? 0.916 -9.268 -3.853 1.00 85.00 99 GLY A CA 1
ATOM 745 C C . GLY A 1 99 ? 0.760 -7.886 -3.211 1.00 85.00 99 GLY A C 1
ATOM 746 O O . GLY A 1 99 ? 0.170 -6.988 -3.814 1.00 85.00 99 GLY A O 1
ATOM 747 N N . ASN A 1 100 ? 1.265 -7.701 -1.987 1.00 88.12 100 ASN A N 1
ATOM 748 C CA . ASN A 1 100 ? 1.150 -6.444 -1.265 1.00 88.12 100 ASN A CA 1
ATOM 749 C C . ASN A 1 100 ? 2.016 -5.364 -1.908 1.00 88.12 100 ASN A C 1
ATOM 751 O O . ASN A 1 100 ? 3.170 -5.602 -2.267 1.00 88.12 100 ASN A O 1
ATOM 755 N N . VAL A 1 101 ? 1.479 -4.147 -1.966 1.00 89.88 101 VAL A N 1
ATOM 756 C CA . VAL A 1 101 ? 2.268 -2.952 -2.272 1.00 89.88 101 VAL A CA 1
ATOM 757 C C . VAL A 1 101 ? 2.914 -2.464 -0.982 1.00 89.88 101 VAL A C 1
ATOM 759 O O . VAL A 1 101 ? 2.221 -2.123 -0.023 1.00 89.88 101 VAL A O 1
ATOM 762 N N . ILE A 1 102 ? 4.241 -2.433 -0.957 1.00 87.62 102 ILE A N 1
ATOM 763 C CA . ILE A 1 102 ? 5.035 -1.960 0.171 1.00 87.62 102 ILE A CA 1
ATOM 764 C C . ILE A 1 102 ? 5.515 -0.546 -0.141 1.00 87.62 102 ILE A C 1
ATOM 766 O O . ILE A 1 102 ? 6.209 -0.316 -1.131 1.00 87.62 102 ILE A O 1
ATOM 770 N N . PHE A 1 103 ? 5.164 0.390 0.737 1.00 88.06 103 PHE A N 1
ATOM 771 C CA . PHE A 1 103 ? 5.690 1.749 0.732 1.00 88.06 103 PHE A CA 1
ATOM 772 C C . PHE A 1 103 ? 6.729 1.881 1.844 1.00 88.06 103 PHE A C 1
ATOM 774 O O . PHE A 1 103 ? 6.389 1.773 3.024 1.00 88.06 103 PHE A O 1
ATOM 781 N N . THR A 1 104 ? 7.985 2.129 1.480 1.00 87.00 104 THR A N 1
ATOM 782 C CA . THR A 1 104 ? 9.093 2.289 2.432 1.00 87.00 104 THR A CA 1
ATOM 783 C C . THR A 1 104 ? 9.709 3.676 2.281 1.00 87.00 104 THR A C 1
ATOM 785 O O . THR A 1 104 ? 10.727 3.848 1.611 1.00 87.00 104 THR A O 1
ATOM 788 N N . PRO A 1 105 ? 9.101 4.711 2.882 1.00 87.00 105 PRO A N 1
ATOM 789 C CA . PRO A 1 105 ? 9.793 5.966 3.068 1.00 87.00 105 PRO A CA 1
ATOM 790 C C . PRO A 1 105 ? 10.892 5.779 4.101 1.00 87.00 105 PRO A C 1
ATOM 792 O O . PRO A 1 105 ? 10.675 5.211 5.172 1.00 87.00 105 PRO A O 1
ATOM 795 N N . SER A 1 106 ? 12.066 6.286 3.777 1.00 86.00 106 SER A N 1
ATOM 796 C CA . SER A 1 106 ? 13.200 6.295 4.678 1.00 86.00 106 SER A CA 1
ATOM 797 C C . SER A 1 106 ? 13.982 7.582 4.518 1.00 86.00 106 SER A C 1
ATOM 799 O O . SER A 1 106 ? 13.813 8.349 3.567 1.00 86.00 106 SER A O 1
ATOM 801 N N . CYS A 1 107 ? 14.838 7.847 5.487 1.00 84.44 107 CYS A N 1
ATOM 802 C CA . CYS A 1 107 ? 15.867 8.847 5.322 1.00 84.44 107 CYS A CA 1
ATOM 803 C C . CYS A 1 107 ? 17.096 8.448 6.117 1.00 84.44 107 CYS A C 1
ATOM 805 O O . CYS A 1 107 ? 16.981 7.739 7.121 1.00 84.44 107 CYS A O 1
ATOM 807 N N . ASP A 1 108 ? 18.242 9.002 5.746 1.00 82.88 108 ASP A N 1
ATOM 808 C CA . ASP A 1 108 ? 19.520 8.711 6.404 1.00 82.88 108 ASP A CA 1
ATOM 809 C C . ASP A 1 108 ? 19.586 9.239 7.846 1.00 82.88 108 ASP A C 1
ATOM 811 O O . ASP A 1 108 ? 20.514 8.943 8.595 1.00 82.88 108 ASP A O 1
ATOM 815 N N . TYR A 1 109 ? 18.587 10.020 8.272 1.00 81.31 109 TYR A N 1
ATOM 816 C CA . TYR A 1 109 ? 18.516 10.581 9.612 1.00 81.31 109 TYR A CA 1
ATOM 817 C C . TYR A 1 109 ? 17.676 9.697 10.555 1.00 81.31 109 TYR A C 1
ATOM 819 O O . TYR A 1 109 ? 16.443 9.688 10.452 1.00 81.31 109 TYR A O 1
ATOM 827 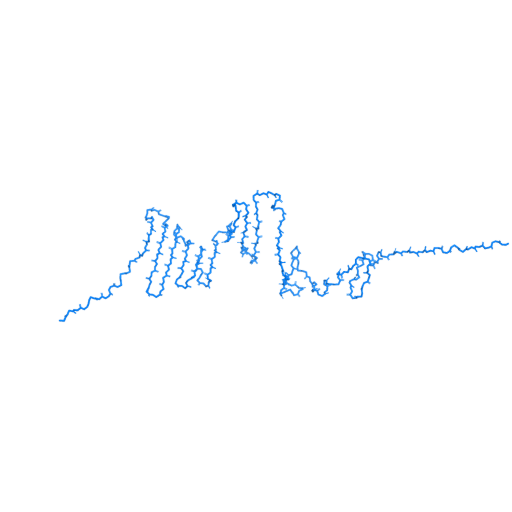N N . PRO A 1 110 ? 18.289 9.003 11.537 1.00 74.81 110 PRO A N 1
ATOM 828 C CA . PRO A 1 110 ? 17.632 7.928 12.288 1.00 74.81 110 PRO A CA 1
ATOM 829 C C . PRO A 1 110 ? 16.361 8.352 13.026 1.00 74.81 110 PRO A C 1
ATOM 831 O O . PRO A 1 110 ? 15.407 7.584 13.105 1.00 74.81 110 PRO A O 1
ATOM 834 N N . ILE A 1 111 ? 16.310 9.585 13.545 1.00 73.94 111 ILE A N 1
ATOM 835 C CA . ILE A 1 111 ? 15.140 10.065 14.298 1.00 73.94 111 ILE A CA 1
ATOM 836 C C . ILE A 1 111 ? 13.945 10.393 13.399 1.00 73.94 111 ILE A C 1
ATOM 838 O O . ILE A 1 111 ? 12.807 10.301 13.851 1.00 73.94 111 ILE A O 1
ATOM 842 N N . ARG A 1 112 ? 14.189 10.746 12.131 1.00 72.94 112 ARG A N 1
ATOM 843 C CA . ARG A 1 112 ? 13.132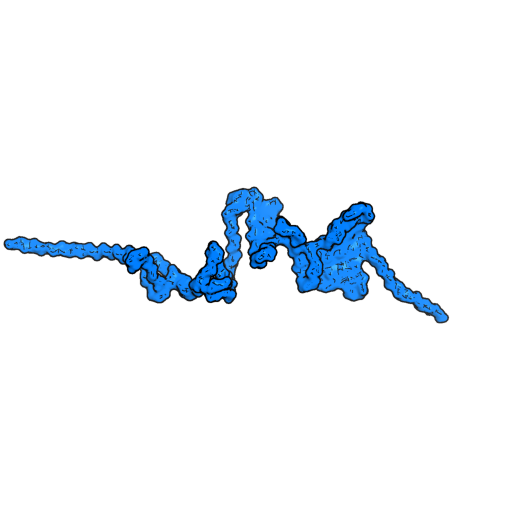 10.971 11.136 1.00 72.94 112 ARG A CA 1
ATOM 844 C C . ARG A 1 112 ? 12.663 9.658 10.500 1.00 72.94 112 ARG A C 1
ATOM 846 O O . ARG A 1 112 ? 11.566 9.621 9.965 1.00 72.94 112 ARG A O 1
ATOM 853 N N . ASN A 1 113 ? 13.438 8.580 10.647 1.00 73.44 113 ASN A N 1
ATOM 854 C CA . ASN A 1 113 ? 13.118 7.245 10.141 1.00 73.44 113 ASN A CA 1
ATOM 855 C C . ASN A 1 113 ? 12.282 6.378 11.115 1.00 73.44 113 ASN A C 1
ATOM 857 O O . ASN A 1 113 ? 12.071 5.196 10.871 1.00 73.44 113 ASN A O 1
ATOM 861 N N . ARG A 1 114 ? 11.828 6.922 12.259 1.00 76.88 114 ARG A N 1
ATOM 862 C CA . ARG A 1 114 ? 11.081 6.146 13.277 1.00 76.88 114 ARG A CA 1
ATOM 863 C C . ARG A 1 114 ? 9.566 6.110 13.082 1.00 76.88 114 ARG A C 1
ATOM 865 O O . ARG A 1 114 ? 8.917 5.274 13.702 1.00 76.88 114 ARG A O 1
ATOM 872 N N . SER A 1 115 ? 8.999 7.028 12.302 1.00 77.69 115 SER A N 1
ATOM 873 C CA . SER A 1 115 ? 7.550 7.135 12.111 1.00 77.69 115 SER A CA 1
ATOM 874 C C . SER A 1 115 ? 7.231 7.409 10.650 1.00 77.69 115 SER A C 1
ATOM 876 O O . SER A 1 115 ? 7.695 8.396 10.083 1.00 77.69 115 SER A O 1
ATOM 878 N N . LEU A 1 116 ? 6.420 6.537 10.060 1.00 76.62 116 LEU A N 1
ATOM 879 C CA . LEU A 1 116 ? 5.841 6.722 8.738 1.00 76.62 116 LEU A CA 1
ATOM 880 C C . LEU A 1 116 ? 4.449 7.342 8.894 1.00 76.62 116 LEU A C 1
ATOM 882 O O . LEU A 1 116 ? 3.569 6.750 9.515 1.00 76.62 116 LEU A O 1
ATOM 886 N N . ALA A 1 117 ? 4.241 8.514 8.294 1.00 81.50 117 ALA A N 1
ATOM 887 C CA . ALA A 1 117 ? 2.929 9.137 8.175 1.00 81.50 117 ALA A CA 1
ATOM 888 C C . ALA A 1 117 ? 2.487 9.174 6.705 1.00 81.50 117 ALA A C 1
ATOM 890 O O . ALA A 1 117 ? 3.128 9.820 5.879 1.00 81.50 117 ALA A O 1
ATOM 891 N N . SER A 1 118 ? 1.374 8.507 6.388 1.00 83.62 118 SER A N 1
ATOM 892 C CA . SER A 1 118 ? 0.649 8.717 5.130 1.00 83.62 118 SER A CA 1
ATOM 893 C C . SER A 1 118 ? -0.486 9.702 5.384 1.00 83.62 118 SER A C 1
ATOM 895 O O . SER A 1 1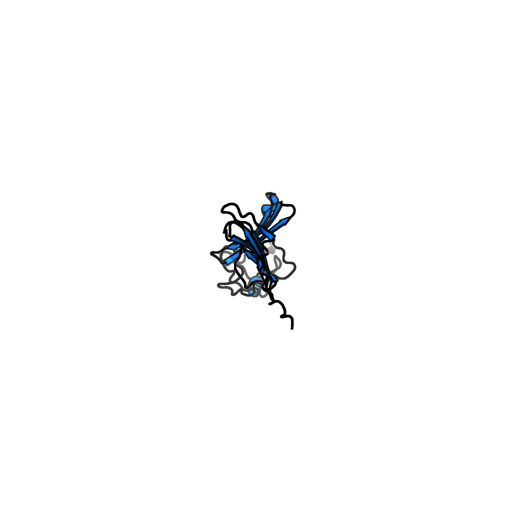18 ? -1.338 9.456 6.239 1.00 83.62 118 SER A O 1
ATOM 897 N N . VAL A 1 119 ? -0.498 10.824 4.665 1.00 89.38 119 VAL A N 1
ATOM 898 C CA . VAL A 1 119 ? -1.485 11.894 4.860 1.00 89.38 119 VAL A CA 1
ATOM 899 C C . VAL A 1 119 ? -2.430 11.938 3.667 1.00 89.38 119 VAL A C 1
ATOM 901 O O . VAL A 1 119 ? -2.042 12.312 2.563 1.00 89.38 119 VAL A O 1
ATOM 904 N N . PHE A 1 120 ? -3.696 11.599 3.905 1.00 92.50 120 PHE A N 1
ATOM 905 C CA . PHE A 1 120 ? -4.768 11.752 2.927 1.00 92.50 120 PHE A CA 1
ATOM 906 C C . PHE A 1 120 ? -5.532 13.045 3.222 1.00 92.50 120 PHE A C 1
ATOM 908 O O . PHE A 1 120 ? -6.070 13.226 4.309 1.00 92.50 120 PHE A O 1
ATOM 915 N N . THR A 1 121 ? -5.613 13.954 2.250 1.00 96.69 121 THR A N 1
ATOM 916 C CA . THR A 1 121 ? -6.387 15.209 2.378 1.00 96.69 121 THR A CA 1
ATOM 917 C C . THR A 1 121 ? -7.884 15.017 2.110 1.00 96.69 121 THR A C 1
ATOM 919 O O . THR A 1 121 ? -8.659 15.977 2.099 1.00 96.69 121 THR A O 1
ATOM 922 N N . LYS A 1 122 ? -8.289 13.770 1.856 1.00 96.75 122 LYS A N 1
ATOM 923 C CA . LYS A 1 122 ? -9.644 13.316 1.543 1.00 96.75 122 LYS A CA 1
ATOM 924 C C . LYS A 1 122 ? -9.912 11.996 2.263 1.00 96.75 122 LYS A C 1
ATOM 926 O O . LYS A 1 122 ? -9.011 11.408 2.855 1.00 96.75 122 LYS A O 1
ATOM 931 N N . ASN A 1 123 ? -11.157 11.534 2.185 1.00 95.62 123 ASN A N 1
ATOM 932 C CA . ASN A 1 123 ? -11.568 10.266 2.776 1.00 95.62 123 ASN A CA 1
ATOM 933 C C . ASN A 1 123 ? -10.757 9.101 2.194 1.00 95.62 123 ASN A C 1
ATOM 935 O O . ASN A 1 123 ? -10.643 8.965 0.976 1.00 95.62 123 ASN A O 1
ATOM 939 N N . PHE A 1 124 ? -10.259 8.237 3.075 1.00 94.75 124 PHE A N 1
ATOM 940 C CA . PHE A 1 124 ? -9.702 6.942 2.710 1.00 94.75 124 PHE A CA 1
ATOM 941 C C . PHE A 1 124 ? -10.826 5.902 2.729 1.00 94.75 124 PHE A C 1
ATOM 943 O O . PHE A 1 124 ? -11.414 5.646 3.779 1.00 94.75 124 PHE A O 1
ATOM 950 N N . ASN A 1 125 ? -11.162 5.342 1.567 1.00 95.12 125 ASN A N 1
ATOM 951 C CA . ASN A 1 125 ? -12.263 4.393 1.432 1.00 95.12 125 ASN A CA 1
ATOM 952 C C . ASN A 1 125 ? -11.735 2.983 1.142 1.00 95.12 125 ASN A C 1
ATOM 954 O O . ASN A 1 125 ? -11.072 2.764 0.130 1.00 95.12 125 ASN A O 1
ATOM 958 N N . VAL A 1 126 ? -12.065 2.027 2.011 1.00 95.19 126 VAL A N 1
ATOM 959 C CA . VAL A 1 126 ? -11.760 0.603 1.819 1.00 95.19 126 VAL A CA 1
ATOM 960 C C . VAL A 1 126 ? -12.991 -0.071 1.215 1.00 95.19 126 VAL A C 1
ATOM 962 O O . VAL A 1 126 ? -13.784 -0.695 1.915 1.00 95.19 126 VAL A O 1
ATOM 965 N N . MET A 1 127 ? -13.160 0.093 -0.098 1.00 95.31 127 MET A N 1
ATOM 966 C CA . MET A 1 127 ? -14.386 -0.277 -0.825 1.00 95.31 127 MET A CA 1
ATOM 967 C C . MET A 1 127 ? -14.792 -1.747 -0.676 1.00 95.31 127 MET A C 1
ATOM 969 O O . MET A 1 127 ? -15.978 -2.056 -0.655 1.00 95.31 127 MET A O 1
ATOM 973 N N . ASN A 1 128 ? -13.816 -2.648 -0.573 1.00 94.44 128 ASN A N 1
ATOM 974 C CA . ASN A 1 128 ? -14.040 -4.091 -0.496 1.00 94.44 128 ASN A CA 1
ATOM 975 C C . ASN A 1 128 ? -14.099 -4.618 0.947 1.00 94.44 128 ASN A C 1
ATOM 977 O O . ASN A 1 128 ? -13.992 -5.823 1.144 1.00 94.44 128 ASN A O 1
ATOM 981 N N . HIS A 1 129 ? -14.232 -3.748 1.956 1.00 95.94 129 HIS A N 1
ATOM 982 C CA . HIS A 1 129 ? -14.369 -4.192 3.340 1.00 95.94 129 HIS A CA 1
ATOM 983 C C . HIS A 1 129 ? -15.667 -4.990 3.545 1.00 95.94 129 HIS A C 1
ATOM 985 O O . HIS A 1 129 ? -16.757 -4.420 3.492 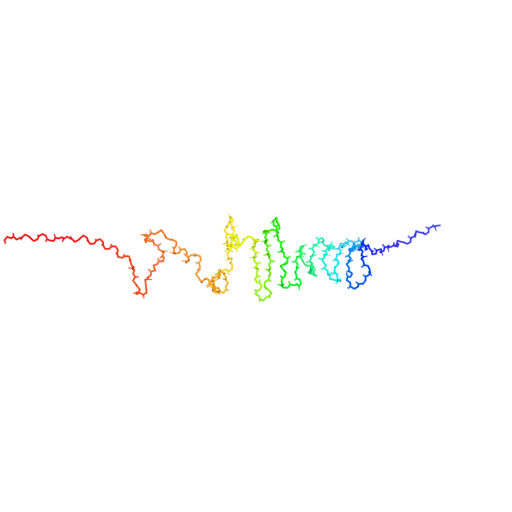1.00 95.94 129 HIS A O 1
ATOM 991 N N . ASP A 1 130 ? -15.545 -6.290 3.810 1.00 94.88 130 ASP A N 1
ATOM 992 C CA . ASP A 1 130 ? -16.668 -7.234 3.909 1.00 94.88 130 ASP A CA 1
ATOM 993 C C . ASP A 1 130 ? -16.975 -7.680 5.353 1.00 94.88 130 ASP A C 1
ATOM 995 O O . ASP A 1 130 ? -17.960 -8.375 5.596 1.00 94.88 130 ASP A O 1
ATOM 999 N N . GLY A 1 131 ? -16.140 -7.280 6.319 1.00 94.38 131 GLY A N 1
ATOM 1000 C CA . GLY A 1 131 ? -16.247 -7.689 7.722 1.00 94.38 131 GLY A CA 1
ATOM 1001 C C . GLY A 1 131 ? -15.842 -9.146 7.990 1.00 94.38 131 GLY A C 1
ATOM 1002 O O . GLY A 1 131 ? -16.122 -9.665 9.071 1.00 94.38 131 GLY A O 1
ATOM 1003 N N . SER A 1 132 ? -15.190 -9.816 7.036 1.00 94.31 132 SER A N 1
ATOM 1004 C CA . SER A 1 132 ? -14.804 -11.224 7.128 1.00 94.31 132 SER A CA 1
ATOM 1005 C C . SER A 1 132 ? -13.390 -11.488 6.609 1.00 94.31 132 SER A C 1
ATOM 1007 O O . SER A 1 132 ? -12.525 -11.876 7.393 1.00 94.31 132 SER A O 1
ATOM 1009 N N . SER A 1 133 ? -13.145 -11.277 5.315 1.00 93.00 133 SER A N 1
ATOM 1010 C CA . SER A 1 133 ? -11.945 -11.749 4.614 1.00 93.00 133 SER A CA 1
ATOM 1011 C C . SER A 1 133 ? -11.153 -10.644 3.920 1.00 93.00 133 SER A C 1
ATOM 1013 O O . SER A 1 133 ? -9.957 -10.804 3.691 1.00 93.00 133 SER A O 1
ATOM 1015 N N . VAL A 1 134 ? -11.793 -9.510 3.627 1.00 94.12 134 VAL A N 1
ATOM 1016 C CA . VAL A 1 134 ? -11.182 -8.375 2.934 1.00 94.12 134 VAL A CA 1
ATOM 1017 C C . VAL A 1 134 ? -11.529 -7.096 3.686 1.00 94.12 134 VAL A C 1
ATOM 1019 O O . VAL A 1 134 ? -12.673 -6.884 4.081 1.00 94.12 134 VAL A O 1
ATOM 1022 N N . GLY A 1 135 ? -10.554 -6.208 3.903 1.00 94.75 135 GLY A N 1
ATOM 1023 C CA . GLY A 1 135 ? -10.819 -4.919 4.540 1.00 94.75 135 GLY A CA 1
ATOM 1024 C C . GLY A 1 135 ? -9.638 -4.307 5.286 1.00 94.75 135 GLY A C 1
ATOM 1025 O O . GLY A 1 135 ? -8.481 -4.590 4.993 1.00 94.75 135 GLY A O 1
ATOM 1026 N N . LEU A 1 136 ? -9.935 -3.454 6.274 1.00 95.19 136 LEU A N 1
ATOM 1027 C CA . LEU A 1 136 ? -8.945 -2.960 7.227 1.00 95.19 136 LEU A CA 1
ATOM 1028 C C . LEU A 1 136 ? -8.399 -4.128 8.065 1.00 95.19 136 LEU A C 1
ATOM 1030 O O . LEU A 1 136 ? -9.122 -4.683 8.892 1.00 95.19 136 LEU A O 1
ATOM 1034 N N . HIS A 1 137 ? -7.129 -4.479 7.862 1.00 94.00 137 HIS A N 1
ATOM 1035 C CA . HIS A 1 137 ? -6.401 -5.432 8.699 1.00 94.00 137 HIS A CA 1
ATOM 1036 C C . HIS A 1 137 ? -5.583 -4.702 9.765 1.00 94.00 137 HIS A C 1
ATOM 1038 O O . HIS A 1 137 ? -4.815 -3.797 9.448 1.00 94.00 137 HIS A O 1
ATOM 1044 N N . LEU A 1 138 ? -5.687 -5.143 11.019 1.00 95.00 138 LEU A N 1
ATOM 1045 C CA . LEU A 1 138 ? -4.857 -4.676 12.129 1.00 95.00 138 LEU A CA 1
ATOM 1046 C C . LEU A 1 138 ? -4.138 -5.881 12.738 1.00 95.00 138 LEU A C 1
ATOM 1048 O O . LEU A 1 138 ? -4.782 -6.834 13.175 1.00 95.00 138 LEU A O 1
ATOM 1052 N N . GLY A 1 139 ? -2.802 -5.874 12.719 1.00 91.38 139 GLY A N 1
ATOM 1053 C CA . GLY A 1 139 ? -2.001 -6.982 13.259 1.00 91.38 139 GLY A CA 1
ATOM 1054 C C . GLY A 1 139 ? -2.307 -8.341 12.614 1.00 91.38 139 GLY A C 1
ATOM 1055 O O . GLY A 1 139 ? -2.320 -9.355 13.302 1.00 91.38 139 GLY A O 1
ATOM 1056 N N . GLY A 1 140 ? -2.622 -8.357 11.313 1.00 91.81 140 GLY A N 1
ATOM 1057 C CA . GLY A 1 140 ? -2.947 -9.577 10.563 1.00 91.81 140 GLY A CA 1
ATOM 1058 C C . GLY A 1 140 ? -4.415 -10.013 10.620 1.00 91.81 140 GLY A C 1
ATOM 1059 O O . GLY A 1 140 ? -4.790 -10.932 9.899 1.00 91.81 140 GLY A O 1
ATOM 1060 N N . ARG A 1 141 ? -5.279 -9.341 11.390 1.00 94.88 141 ARG A N 1
ATOM 1061 C CA . ARG A 1 141 ? -6.705 -9.686 11.498 1.00 94.88 141 ARG A CA 1
ATOM 1062 C C . ARG A 1 141 ? -7.596 -8.634 10.845 1.00 94.88 141 ARG A C 1
ATOM 1064 O O . ARG A 1 141 ? -7.435 -7.446 11.115 1.00 94.88 141 ARG A O 1
ATOM 1071 N N . VAL A 1 142 ? -8.558 -9.077 10.033 1.00 95.94 142 VAL A N 1
ATOM 1072 C CA . VAL A 1 142 ? -9.618 -8.210 9.496 1.00 95.94 142 VAL A CA 1
ATOM 1073 C C . VAL A 1 142 ? -10.438 -7.657 10.658 1.00 95.94 142 VAL A C 1
ATOM 1075 O O . VAL A 1 142 ? -10.895 -8.406 11.525 1.00 95.94 142 VAL A O 1
ATOM 1078 N N . VAL A 1 143 ? -10.648 -6.345 10.671 1.00 97.19 143 VAL A N 1
ATOM 1079 C CA . VAL A 1 143 ? -11.680 -5.730 11.506 1.00 97.19 143 VAL A CA 1
ATOM 1080 C C . VAL A 1 143 ? -13.032 -6.231 11.004 1.00 97.19 143 VAL A C 1
ATOM 1082 O O . VAL A 1 143 ? -13.389 -5.994 9.862 1.00 97.19 143 VAL A O 1
ATOM 1085 N N . THR A 1 144 ? -13.795 -6.938 11.832 1.00 96.31 144 THR A N 1
ATOM 1086 C CA . THR A 1 144 ? -15.066 -7.543 11.389 1.00 96.31 144 THR A CA 1
ATOM 1087 C C . THR A 1 144 ? -16.264 -6.595 11.496 1.00 96.31 144 THR A C 1
ATOM 1089 O O . THR A 1 144 ? -17.338 -6.874 10.971 1.00 96.31 144 THR A O 1
ATOM 1092 N N . ALA A 1 145 ? -16.118 -5.481 12.217 1.00 95.69 145 ALA A N 1
ATOM 1093 C CA . ALA A 1 145 ? -17.184 -4.509 12.432 1.00 95.69 145 ALA A CA 1
ATOM 1094 C C . ALA A 1 145 ? -17.335 -3.563 11.231 1.00 95.69 145 ALA A C 1
ATOM 1096 O O . ALA A 1 145 ? -16.360 -2.951 10.801 1.00 95.69 145 ALA A O 1
ATOM 1097 N N . SER A 1 146 ? -18.569 -3.363 10.753 1.00 93.62 146 SER A N 1
ATOM 1098 C CA . SER A 1 146 ? -18.859 -2.346 9.735 1.00 93.62 146 SER A CA 1
ATOM 1099 C C . SER A 1 146 ? -18.631 -0.926 10.267 1.00 93.62 146 SER A C 1
ATOM 1101 O O . SER A 1 146 ? -18.655 -0.692 11.478 1.00 93.62 146 SER A O 1
ATOM 1103 N N . ALA A 1 147 ? -18.502 0.058 9.371 1.00 94.00 147 ALA A N 1
ATOM 1104 C CA . ALA A 1 147 ? -18.363 1.466 9.758 1.00 94.00 147 ALA A CA 1
ATOM 1105 C C . ALA A 1 147 ? -19.498 1.949 10.685 1.00 94.00 147 ALA A C 1
ATOM 1107 O O . ALA A 1 147 ? -19.245 2.654 11.658 1.00 94.00 147 ALA A O 1
ATOM 1108 N N . THR A 1 148 ? -20.747 1.530 10.446 1.00 93.69 148 THR A N 1
ATOM 1109 C CA . THR A 1 148 ? -21.880 1.851 11.334 1.00 93.69 148 THR A CA 1
ATOM 1110 C C . THR A 1 148 ? -21.679 1.298 12.743 1.00 93.69 148 THR A C 1
ATOM 1112 O O . THR A 1 148 ? -21.996 1.987 13.709 1.00 93.69 148 THR A O 1
ATOM 1115 N N . VAL A 1 149 ? -21.145 0.080 12.862 1.00 94.06 149 VAL A N 1
ATOM 1116 C CA . VAL A 1 149 ? -20.890 -0.565 14.156 1.00 94.06 149 VAL A CA 1
ATOM 1117 C C . VAL A 1 149 ? -19.697 0.079 14.864 1.00 94.06 149 VAL A C 1
ATOM 1119 O O . VAL A 1 149 ? -19.785 0.353 16.057 1.00 94.06 149 VAL A O 1
ATOM 1122 N N . LEU A 1 150 ? -18.616 0.402 14.148 1.00 94.69 150 LEU A N 1
ATOM 1123 C CA . LEU A 1 150 ? -17.481 1.147 14.710 1.00 94.69 150 LEU A CA 1
ATOM 1124 C C . LEU A 1 150 ? -17.913 2.528 15.227 1.00 94.69 150 LEU A C 1
ATOM 1126 O O . LEU A 1 150 ? -17.516 2.939 16.312 1.00 94.69 150 LEU A O 1
ATOM 1130 N N . ASN A 1 151 ? -18.821 3.210 14.528 1.00 95.06 151 ASN A N 1
ATOM 1131 C CA . ASN A 1 151 ? -19.357 4.501 14.965 1.00 95.06 151 ASN A CA 1
ATOM 1132 C C . ASN A 1 151 ? -20.210 4.422 16.247 1.00 95.06 151 ASN A C 1
ATOM 1134 O O . ASN A 1 151 ? -20.644 5.459 16.757 1.00 95.06 151 ASN A O 1
ATOM 1138 N N . TYR A 1 152 ? -20.452 3.234 16.814 1.00 94.38 152 TYR A N 1
ATOM 1139 C CA . TYR A 1 152 ? -21.066 3.109 18.135 1.00 94.38 152 TYR A CA 1
ATOM 1140 C C . TYR A 1 152 ? -20.141 3.498 19.289 1.00 94.38 152 TYR A C 1
ATOM 1142 O O . TYR A 1 152 ? -20.666 3.809 20.358 1.00 94.38 152 TYR A O 1
ATOM 1150 N N . VAL A 1 153 ? -18.818 3.533 19.093 1.00 91.75 153 VAL A N 1
ATOM 1151 C CA . VAL A 1 153 ? -17.866 3.967 20.136 1.00 91.75 153 VAL A CA 1
ATOM 1152 C C . VAL A 1 153 ? -17.479 5.447 20.041 1.00 91.75 153 VAL A C 1
ATOM 1154 O O . VAL A 1 153 ? -16.810 5.961 20.929 1.00 91.75 153 VAL A O 1
ATOM 1157 N N . ASP A 1 154 ? -17.933 6.154 19.004 1.00 93.75 154 ASP A N 1
ATOM 1158 C CA . ASP A 1 154 ? -17.777 7.606 18.890 1.00 93.75 154 ASP A CA 1
ATOM 1159 C C . ASP A 1 154 ? -18.773 8.319 19.823 1.00 93.75 154 ASP A C 1
ATOM 1161 O O . ASP A 1 154 ? -19.938 8.540 19.466 1.00 93.75 154 ASP A O 1
ATOM 1165 N N . VAL A 1 155 ? -18.346 8.586 21.060 1.00 89.81 155 VAL A N 1
ATOM 1166 C CA . VAL A 1 155 ? -19.142 9.240 22.108 1.00 89.81 155 VAL A CA 1
ATOM 1167 C C . VAL A 1 155 ? -18.303 10.251 22.897 1.00 89.81 155 VAL A C 1
ATOM 1169 O O . VAL A 1 155 ? -17.134 9.983 23.180 1.00 89.81 155 VAL A O 1
ATOM 1172 N N . PRO A 1 156 ? -18.873 11.399 23.316 1.00 86.19 156 PRO A N 1
ATOM 1173 C CA . PRO A 1 156 ? -18.197 12.290 24.251 1.00 86.19 156 PRO A CA 1
ATOM 1174 C C . PRO A 1 156 ? -17.946 11.592 25.592 1.00 86.19 156 PRO A C 1
ATOM 1176 O O . PRO A 1 156 ? -18.820 10.899 26.120 1.00 86.19 156 PRO A O 1
ATOM 1179 N N . VAL A 1 157 ? -16.767 11.814 26.174 1.00 84.56 157 VAL A N 1
ATOM 1180 C CA . VAL A 1 157 ? -16.394 11.239 27.473 1.00 84.56 157 VAL A CA 1
ATOM 1181 C C . VAL A 1 157 ? -17.414 11.633 28.546 1.00 84.56 157 VAL A C 1
ATOM 1183 O O . VAL A 1 157 ? -17.773 12.801 28.682 1.00 84.56 157 VAL A O 1
ATOM 1186 N N . GLY A 1 158 ? -17.873 10.646 29.318 1.00 80.62 158 GLY A N 1
ATOM 1187 C CA . GLY A 1 158 ? -18.811 10.847 30.425 1.00 80.62 158 GLY A CA 1
ATOM 1188 C C . GLY A 1 158 ? -20.283 10.999 30.020 1.00 80.62 158 GLY A C 1
ATOM 1189 O O . GLY A 1 158 ? -21.117 11.203 30.900 1.00 80.62 158 GLY A O 1
ATOM 1190 N N . ILE A 1 159 ? -20.629 10.881 28.730 1.00 80.50 159 ILE A N 1
ATOM 1191 C CA . ILE A 1 159 ? -22.016 10.954 28.251 1.00 80.50 159 ILE A CA 1
ATOM 1192 C C . ILE A 1 159 ? -22.475 9.588 27.737 1.00 80.50 159 ILE A C 1
ATOM 1194 O O . ILE A 1 159 ? -21.925 9.046 26.781 1.00 80.50 159 ILE 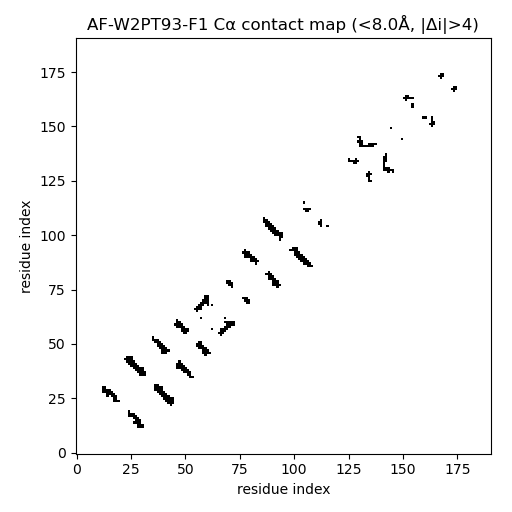A O 1
ATOM 1198 N N . ALA A 1 160 ? -23.556 9.065 28.316 1.00 85.94 160 ALA A N 1
ATOM 1199 C CA . ALA A 1 160 ? -24.288 7.947 27.734 1.00 85.94 160 ALA A CA 1
ATOM 1200 C C . ALA A 1 160 ? -25.218 8.463 26.622 1.00 85.94 160 ALA A C 1
ATOM 1202 O O . ALA A 1 160 ? -26.124 9.259 26.874 1.00 85.94 160 ALA A O 1
ATOM 1203 N N . ALA A 1 161 ? -25.005 8.009 25.387 1.00 85.12 161 ALA A N 1
ATOM 1204 C CA . ALA A 1 161 ? -25.802 8.398 24.226 1.00 85.12 161 ALA A CA 1
ATOM 1205 C C . ALA A 1 161 ? -26.621 7.216 23.681 1.00 85.12 161 ALA A C 1
ATOM 1207 O O . ALA A 1 161 ? -26.211 6.058 23.740 1.00 85.12 161 ALA A O 1
ATOM 1208 N N . ARG A 1 162 ? -27.811 7.501 23.135 1.00 89.06 162 ARG A N 1
ATOM 1209 C CA . ARG A 1 162 ? -28.681 6.470 22.541 1.00 89.06 162 ARG A CA 1
ATOM 1210 C C . ARG A 1 162 ? -28.005 5.835 21.321 1.00 89.06 162 ARG A C 1
ATOM 1212 O O . ARG A 1 162 ? -27.413 6.548 20.517 1.00 89.06 162 ARG A O 1
ATOM 1219 N N . ARG A 1 163 ? -28.205 4.521 21.131 1.00 87.50 163 ARG A N 1
ATOM 1220 C CA . ARG A 1 163 ? -27.685 3.738 19.982 1.00 87.50 163 ARG A CA 1
ATOM 1221 C C . ARG A 1 163 ? -26.153 3.778 19.881 1.00 87.50 163 ARG A C 1
ATOM 1223 O O . ARG A 1 163 ? -25.605 3.854 18.786 1.00 87.50 163 ARG A O 1
ATOM 1230 N N . LYS A 1 164 ? -25.484 3.765 21.029 1.00 92.38 164 LYS A N 1
ATOM 1231 C CA . LYS A 1 164 ? -24.029 3.673 21.165 1.00 92.38 164 LYS A CA 1
ATOM 1232 C C . LYS A 1 164 ? -23.681 2.435 21.986 1.00 92.38 164 LYS A C 1
ATOM 1234 O O . LYS A 1 164 ? -24.570 1.825 22.582 1.00 92.38 164 LYS A O 1
ATOM 1239 N N . ALA A 1 165 ? -22.417 2.033 21.953 1.00 89.38 165 ALA A N 1
ATOM 1240 C CA . ALA A 1 165 ? -21.972 0.816 22.616 1.00 89.38 165 ALA A CA 1
ATOM 1241 C C . ALA A 1 165 ? -22.061 0.967 24.143 1.00 89.38 165 ALA A C 1
ATOM 1243 O O . ALA A 1 165 ? -21.684 2.002 24.691 1.00 89.38 165 ALA A O 1
ATOM 1244 N N . LEU A 1 166 ? -22.531 -0.083 24.819 1.00 87.56 166 LEU A N 1
ATOM 1245 C CA . LEU A 1 166 ? -22.337 -0.264 26.252 1.00 87.56 166 LEU A CA 1
ATOM 1246 C C . LEU A 1 166 ? -21.165 -1.227 26.437 1.00 87.56 166 LEU A C 1
ATOM 1248 O O . LEU A 1 166 ? -21.243 -2.370 25.991 1.00 87.56 166 LEU A O 1
ATOM 1252 N N . VAL A 1 167 ? -20.088 -0.756 27.060 1.00 84.62 167 VAL A N 1
ATOM 1253 C CA . VAL A 1 167 ? -18.925 -1.585 27.388 1.00 84.62 167 VAL A CA 1
ATOM 1254 C C . VAL A 1 167 ? -19.026 -1.968 28.856 1.00 84.62 167 VAL A C 1
ATOM 1256 O O . VAL A 1 167 ? -19.168 -1.096 29.714 1.00 84.62 167 VAL A O 1
ATOM 1259 N N . LEU A 1 168 ? -18.997 -3.269 29.115 1.00 85.88 168 LEU A N 1
ATOM 1260 C CA . LEU A 1 168 ? -18.992 -3.834 30.456 1.00 85.88 168 LEU A CA 1
ATOM 1261 C C . LEU A 1 168 ? -17.561 -4.229 30.825 1.00 85.88 168 LEU A C 1
ATOM 1263 O O . LEU A 1 168 ? -16.740 -4.470 29.939 1.00 85.88 168 LEU A O 1
ATOM 1267 N N . ASP A 1 169 ? -17.270 -4.284 32.118 1.00 84.62 169 ASP A N 1
ATOM 1268 C CA . ASP A 1 169 ? -16.036 -4.883 32.617 1.00 84.62 169 ASP A CA 1
ATOM 1269 C C . ASP A 1 169 ? -16.071 -6.422 32.538 1.00 84.62 169 ASP A C 1
ATOM 1271 O O . ASP A 1 169 ? -17.051 -7.027 32.091 1.00 84.62 169 ASP A O 1
ATOM 1275 N N . ASP A 1 170 ? -14.994 -7.064 32.993 1.00 89.56 170 ASP A N 1
ATOM 1276 C CA . ASP A 1 170 ? -14.862 -8.527 33.009 1.00 89.56 170 ASP A CA 1
ATOM 1277 C C . ASP A 1 170 ? -15.947 -9.221 33.857 1.00 89.56 170 ASP A C 1
ATOM 1279 O O . ASP A 1 170 ? -16.242 -10.398 33.652 1.00 89.56 170 ASP A O 1
ATOM 1283 N N . GLY A 1 171 ? -16.567 -8.497 34.796 1.00 88.69 171 GLY A N 1
ATOM 1284 C CA . GLY A 1 171 ? -17.683 -8.956 35.621 1.00 88.69 171 GLY A CA 1
ATOM 1285 C C . GLY A 1 171 ? -19.060 -8.680 35.014 1.00 88.69 171 GLY A C 1
ATOM 1286 O O . GLY A 1 171 ? -20.064 -8.884 35.695 1.00 88.69 171 GLY A O 1
ATOM 1287 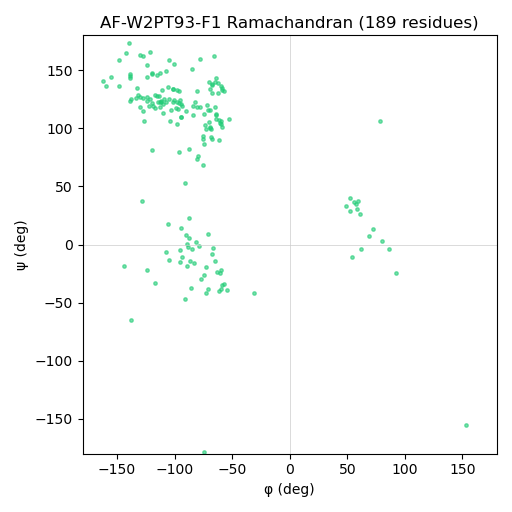N N . LEU A 1 172 ? -19.124 -8.218 33.759 1.00 86.75 172 LEU A N 1
ATOM 1288 C CA . LEU A 1 172 ? -20.344 -7.763 33.086 1.00 86.75 172 LEU A CA 1
ATOM 1289 C C . LEU A 1 172 ? -21.015 -6.566 33.789 1.00 86.75 172 LEU A C 1
ATOM 1291 O O . LEU A 1 172 ? -22.225 -6.365 33.664 1.00 86.75 172 LEU A O 1
ATOM 1295 N N . SER A 1 173 ? -20.238 -5.757 34.511 1.00 84.00 173 SER A N 1
ATOM 1296 C CA . SER A 1 173 ? -20.713 -4.578 35.231 1.00 84.00 173 SER A CA 1
ATOM 1297 C C . SER A 1 173 ? -20.332 -3.274 34.527 1.00 84.00 173 SER A C 1
ATOM 1299 O O . SER A 1 173 ? -19.413 -3.204 33.711 1.00 84.00 173 SER A O 1
ATOM 1301 N N . MET A 1 174 ? -21.064 -2.207 34.843 1.00 81.44 174 MET A N 1
ATOM 1302 C CA . MET A 1 174 ? -20.750 -0.844 34.421 1.00 81.44 174 MET A CA 1
ATOM 1303 C C . MET A 1 174 ? -20.009 -0.134 35.564 1.00 81.44 174 MET A C 1
ATOM 1305 O O . MET A 1 174 ? -20.606 0.127 36.601 1.00 81.44 174 MET A O 1
ATOM 1309 N N . ILE A 1 175 ? -18.748 0.276 35.375 1.00 64.56 175 ILE A N 1
ATOM 1310 C CA . ILE A 1 175 ? -17.926 0.965 36.409 1.00 64.56 175 ILE A CA 1
ATOM 1311 C C . ILE A 1 175 ? -18.395 2.422 36.691 1.00 64.56 175 ILE A C 1
ATOM 1313 O O . ILE A 1 175 ? -17.764 3.190 37.412 1.00 64.56 175 ILE A O 1
ATOM 1317 N N . ALA A 1 176 ? -19.545 2.845 36.167 1.00 56.62 176 ALA A N 1
ATOM 1318 C CA . ALA A 1 176 ? -20.068 4.198 36.347 1.00 56.62 176 ALA A CA 1
ATOM 1319 C C . ALA A 1 176 ? -20.993 4.330 37.573 1.00 56.62 176 ALA A C 1
ATOM 1321 O O . ALA A 1 176 ? -22.101 4.851 37.459 1.00 56.62 176 ALA A O 1
ATOM 1322 N N . GLU A 1 177 ? -20.550 3.920 38.763 1.00 54.03 177 GLU A N 1
ATOM 1323 C CA . GLU A 1 177 ? -21.214 4.339 40.003 1.00 54.03 177 GLU A CA 1
ATOM 1324 C C . GLU A 1 177 ? -20.640 5.675 40.488 1.00 54.03 177 GLU A C 1
ATOM 1326 O O . GLU A 1 177 ? -19.808 5.746 41.389 1.00 54.03 177 GLU A O 1
ATOM 1331 N N . HIS A 1 178 ? -21.123 6.790 39.931 1.00 58.38 178 HIS A N 1
ATOM 1332 C CA . HIS A 1 178 ? -21.040 8.062 40.650 1.00 58.38 178 HIS A CA 1
ATOM 1333 C C . HIS A 1 178 ? -22.165 8.107 41.692 1.00 58.38 178 HIS A C 1
ATOM 1335 O O . HIS A 1 178 ? -23.197 8.766 41.521 1.00 58.38 178 HIS A O 1
ATOM 1341 N N . HIS A 1 179 ? -21.971 7.381 42.792 1.00 53.47 179 HIS A N 1
ATOM 1342 C CA . HIS A 1 179 ? -22.839 7.464 43.957 1.00 53.47 179 HIS A CA 1
ATOM 1343 C C . HIS A 1 179 ? -22.700 8.845 44.622 1.00 53.47 179 HIS A C 1
ATOM 1345 O O . HIS A 1 179 ? -21.917 9.039 45.547 1.00 53.47 179 HIS A O 1
ATOM 1351 N N . ARG A 1 180 ? -23.521 9.831 44.228 1.00 57.28 180 ARG A N 1
ATOM 1352 C CA . ARG A 1 180 ? -23.892 10.916 45.158 1.00 57.28 180 ARG A CA 1
ATOM 1353 C C . ARG A 1 180 ? -25.003 10.416 46.074 1.00 57.28 180 ARG A C 1
ATOM 1355 O O . ARG A 1 180 ? -26.149 10.845 45.967 1.00 57.28 180 ARG A O 1
ATOM 1362 N N . PHE A 1 181 ? -24.663 9.551 47.024 1.00 54.47 181 PHE A N 1
ATOM 1363 C CA . PHE A 1 181 ? -25.494 9.439 48.217 1.00 54.47 181 PHE A CA 1
ATOM 1364 C C . PHE A 1 181 ? -25.260 10.687 49.068 1.00 54.47 181 PHE A C 1
ATOM 1366 O O . PHE A 1 181 ? -24.292 10.772 49.820 1.00 54.47 181 PHE A O 1
ATOM 1373 N N . LYS A 1 182 ? -26.160 11.673 48.986 1.00 60.44 182 LYS A N 1
ATOM 1374 C CA . LYS A 1 182 ? -26.347 12.551 50.143 1.00 60.44 182 LYS A CA 1
ATOM 1375 C C . LYS A 1 182 ? -27.004 11.692 51.215 1.00 60.44 182 LYS A C 1
ATOM 1377 O O . LYS A 1 182 ? -28.202 11.429 51.142 1.00 60.44 182 LYS A O 1
ATOM 1382 N N . GLN A 1 183 ? -26.222 11.215 52.180 1.00 60.06 183 GLN A N 1
ATOM 1383 C CA . GL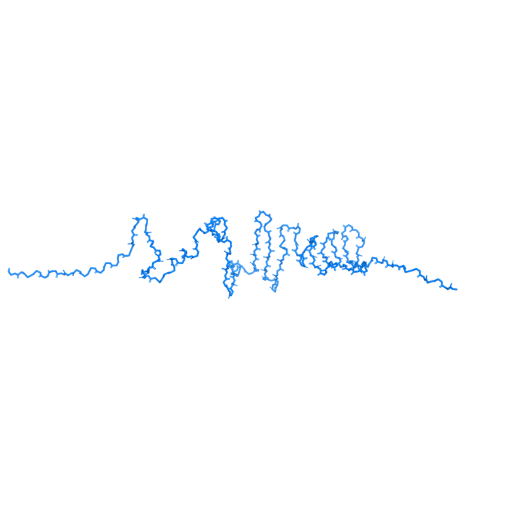N A 1 183 ? -26.790 10.651 53.396 1.00 60.06 183 GLN A CA 1
ATOM 1384 C C . GLN A 1 183 ? -27.599 11.762 54.071 1.00 60.06 183 GLN A C 1
ATOM 1386 O O . GLN A 1 183 ? -27.045 12.705 54.635 1.00 60.06 183 GLN A O 1
ATOM 1391 N N . HIS A 1 184 ? -28.924 11.689 53.969 1.00 61.59 184 HIS A N 1
ATOM 1392 C CA . HIS A 1 184 ? -29.788 12.459 54.846 1.00 61.59 184 HIS A CA 1
ATOM 1393 C C . HIS A 1 184 ? -29.629 11.873 56.246 1.00 61.59 184 HIS A C 1
ATOM 1395 O O . HIS A 1 184 ? -30.211 10.840 56.572 1.00 61.59 184 HIS A O 1
ATOM 1401 N N . GLN A 1 185 ? -28.809 12.529 57.064 1.00 65.50 185 GLN A N 1
ATOM 1402 C CA . GLN A 1 185 ? -28.715 12.255 58.488 1.00 65.50 185 GLN A CA 1
ATOM 1403 C C . GLN A 1 185 ? -30.106 12.491 59.088 1.00 65.50 185 GLN A C 1
ATOM 1405 O O . GLN A 1 185 ? -30.566 13.628 59.206 1.00 65.50 185 GLN A O 1
ATOM 1410 N N . ARG A 1 186 ? -30.825 11.403 59.393 1.00 63.66 186 ARG A N 1
ATOM 1411 C CA . ARG A 1 186 ? -32.092 11.467 60.123 1.00 63.66 186 ARG A CA 1
ATOM 1412 C C . ARG A 1 186 ? -31.789 12.076 61.487 1.00 63.66 186 ARG A C 1
ATOM 1414 O O . ARG A 1 186 ? -31.153 11.447 62.328 1.00 63.66 186 ARG A O 1
ATOM 1421 N N . ARG A 1 187 ? -32.211 13.325 61.672 1.00 61.44 187 ARG A N 1
ATOM 1422 C CA . ARG A 1 187 ? -32.126 14.053 62.935 1.00 61.44 187 ARG A CA 1
ATOM 1423 C C . ARG A 1 187 ? -33.095 13.377 63.906 1.00 61.44 187 ARG A C 1
ATOM 1425 O O . ARG A 1 187 ? -34.285 13.667 63.893 1.00 61.44 187 ARG A O 1
ATOM 1432 N N . GLY A 1 188 ? -32.595 12.416 64.677 1.00 62.94 188 GLY A N 1
ATOM 1433 C CA . GLY A 1 188 ? -33.319 11.876 65.819 1.00 62.94 188 GLY A CA 1
ATOM 1434 C C . GLY A 1 188 ? -33.489 12.990 66.842 1.00 62.94 188 GLY A C 1
ATOM 1435 O O . GLY A 1 188 ? -32.516 13.428 67.450 1.00 62.94 188 GLY A O 1
ATOM 1436 N N . THR A 1 189 ? -34.707 13.498 66.986 1.00 65.00 189 THR A N 1
ATOM 1437 C CA . THR A 1 189 ? -35.108 14.280 68.153 1.00 65.00 189 THR A CA 1
ATOM 1438 C C . THR A 1 189 ? -35.183 13.326 69.335 1.00 65.00 189 THR A C 1
ATOM 1440 O O . THR A 1 189 ? -36.102 12.514 69.410 1.00 65.00 189 THR A O 1
ATOM 1443 N N . ALA A 1 190 ? -34.192 13.402 70.219 1.00 59.44 190 ALA A N 1
ATOM 1444 C CA . ALA A 1 190 ? -34.335 12.916 71.580 1.00 59.44 190 ALA A CA 1
ATOM 1445 C C . ALA A 1 190 ? -35.258 13.892 72.324 1.00 59.44 190 ALA A C 1
ATOM 1447 O O . ALA A 1 190 ? -34.955 15.085 72.396 1.00 59.44 190 ALA A O 1
ATOM 1448 N N . TYR A 1 191 ? -36.380 13.375 72.816 1.00 58.19 191 TYR A N 1
ATOM 1449 C CA . TYR A 1 191 ? -37.126 13.924 73.943 1.00 58.19 191 TYR A CA 1
ATOM 1450 C C . TYR A 1 191 ? -37.125 12.861 75.033 1.00 58.19 191 TYR A C 1
ATOM 1452 O O . TYR A 1 191 ? -37.283 11.673 74.666 1.00 58.19 191 TYR A O 1
#

Solvent-accessible surface area (backbone atoms only — not comparable to full-atom values): 12371 Å² total; per-residue (Å²): 137,84,79,78,78,78,88,73,81,78,82,66,81,39,60,79,50,62,59,88,80,72,99,46,46,35,37,38,32,48,46,74,76,89,85,45,44,31,42,38,31,30,48,59,75,39,63,45,34,35,36,40,57,84,76,21,44,26,28,41,55,88,74,84,86,52,62,67,38,63,40,52,94,45,97,90,48,54,39,42,72,50,71,49,91,88,42,35,40,39,30,41,37,67,41,88,89,78,72,42,79,43,78,51,70,42,40,82,48,70,83,69,51,74,66,89,82,85,86,70,99,57,90,87,79,68,87,69,50,68,37,69,89,40,53,64,61,59,97,88,39,57,52,51,67,49,74,76,60,56,54,24,70,73,62,64,88,96,55,92,60,88,92,43,69,84,79,55,51,99,82,71,40,69,92,80,75,82,76,80,74,76,80,76,78,77,81,77,80,86,127